Protein AF-A0A2N9J0E8-F1 (afdb_monomer_lite)

pLDDT: mean 72.38, std 21.76, range [29.61, 96.94]

Structure (mmCIF, N/CA/C/O backbone):
data_AF-A0A2N9J0E8-F1
#
_entry.id   AF-A0A2N9J0E8-F1
#
loop_
_atom_site.group_PDB
_atom_site.id
_atom_site.type_symbol
_atom_site.label_atom_id
_atom_site.label_alt_id
_atom_site.label_comp_id
_atom_site.label_asym_id
_atom_site.label_entity_id
_atom_site.label_seq_id
_atom_site.pdbx_PDB_ins_code
_atom_site.Cartn_x
_atom_site.Cartn_y
_atom_site.Cartn_z
_atom_site.occupancy
_atom_site.B_iso_or_equiv
_atom_site.auth_seq_id
_atom_site.auth_comp_id
_atom_site.auth_asym_id
_atom_site.auth_atom_id
_atom_site.pdbx_PDB_model_num
ATOM 1 N N . MET A 1 1 ? -50.430 57.863 49.875 1.00 35.47 1 MET A N 1
ATOM 2 C CA . MET A 1 1 ? -51.051 56.609 50.342 1.00 35.47 1 MET A CA 1
ATOM 3 C C . MET A 1 1 ? -52.003 56.132 49.262 1.00 35.47 1 MET A C 1
ATOM 5 O O . MET A 1 1 ? -52.872 56.903 48.880 1.00 35.47 1 MET A O 1
ATOM 9 N N . SER A 1 2 ? -51.773 54.897 48.810 1.00 34.44 2 SER A N 1
ATOM 10 C CA . SER A 1 2 ? -52.749 53.982 48.197 1.00 34.44 2 SER A CA 1
ATOM 11 C C . SER A 1 2 ? -53.087 54.142 46.702 1.00 34.44 2 SER A C 1
ATOM 13 O O . SER A 1 2 ? -54.023 54.833 46.325 1.00 34.44 2 SER A O 1
ATOM 15 N N . ASP A 1 3 ? -52.268 53.464 45.890 1.00 35.69 3 ASP A N 1
ATOM 16 C CA . ASP A 1 3 ? -52.582 52.267 45.081 1.00 35.69 3 ASP A CA 1
ATOM 17 C C . ASP A 1 3 ? -53.660 52.204 43.976 1.00 35.69 3 ASP A C 1
ATOM 19 O O . ASP A 1 3 ? -54.841 52.469 44.182 1.00 35.69 3 ASP A O 1
ATOM 23 N N . ASN A 1 4 ? -53.186 51.536 42.901 1.00 33.84 4 ASN A N 1
ATOM 24 C CA . ASN A 1 4 ? -53.835 50.646 41.918 1.00 33.84 4 ASN A CA 1
ATOM 25 C C . ASN A 1 4 ? -54.568 51.266 40.715 1.00 33.84 4 ASN A C 1
ATOM 27 O O . ASN A 1 4 ? -55.321 52.214 40.858 1.00 33.84 4 ASN A O 1
ATOM 31 N N . LYS A 1 5 ? -54.516 50.722 39.487 1.00 37.00 5 LYS A N 1
ATOM 32 C CA . LYS A 1 5 ? -53.827 49.588 38.813 1.00 37.00 5 LYS A CA 1
ATOM 33 C C . LYS A 1 5 ? -54.365 49.601 37.368 1.00 37.00 5 LYS A C 1
ATOM 35 O O . LYS A 1 5 ? -55.536 49.911 37.230 1.00 37.00 5 LYS A O 1
ATOM 40 N N . VAL A 1 6 ? -53.588 49.224 36.344 1.00 33.41 6 VAL A N 1
ATOM 41 C CA . VAL A 1 6 ? -53.988 48.305 35.239 1.00 33.41 6 VAL A CA 1
ATOM 42 C C . VAL A 1 6 ? -52.744 47.956 34.401 1.00 33.41 6 VAL A C 1
ATOM 44 O O . VAL A 1 6 ? -52.097 48.824 33.822 1.00 33.41 6 VAL A O 1
ATOM 47 N N . SER A 1 7 ? -52.439 46.656 34.354 1.00 34.16 7 SER A N 1
ATOM 48 C CA . SER A 1 7 ? -51.463 45.986 33.483 1.00 34.16 7 SER A CA 1
ATOM 49 C C . SER A 1 7 ? -52.009 45.790 32.062 1.00 34.16 7 SER A C 1
ATOM 51 O O . SER A 1 7 ? -53.194 45.507 31.898 1.00 34.16 7 SER A O 1
ATOM 53 N N . SER A 1 8 ? -51.133 45.858 31.053 1.00 32.78 8 SER A N 1
ATOM 54 C CA . SER A 1 8 ? -51.378 45.379 29.678 1.00 32.78 8 SER A CA 1
ATOM 55 C C . SER A 1 8 ? -50.636 44.051 29.420 1.00 32.78 8 SER A C 1
ATOM 57 O O . SER A 1 8 ? -49.599 43.837 30.050 1.00 32.78 8 SER A O 1
ATOM 59 N N . PRO A 1 9 ? -51.143 43.163 28.537 1.00 38.81 9 PRO A N 1
ATOM 60 C CA . PRO A 1 9 ? -50.619 41.811 28.329 1.00 38.81 9 PRO A CA 1
ATOM 61 C C . PRO A 1 9 ? -49.552 41.716 27.223 1.00 38.81 9 PRO A C 1
ATOM 63 O O . PRO A 1 9 ? -49.530 42.508 26.281 1.00 38.81 9 PRO A O 1
ATOM 66 N N . GLU A 1 10 ? -48.691 40.704 27.352 1.00 37.75 10 GLU A N 1
ATOM 67 C CA . GLU A 1 10 ? -47.643 40.293 26.409 1.00 37.75 10 GLU A CA 1
ATOM 68 C C . GLU A 1 10 ? -48.212 39.925 25.026 1.00 37.75 10 GLU A C 1
ATOM 70 O O . GLU A 1 10 ? -49.111 39.091 24.906 1.00 37.75 10 GLU A O 1
ATOM 75 N N . GLN A 1 11 ? -47.654 40.518 23.967 1.00 33.56 11 GLN A N 1
ATOM 76 C CA . GLN A 1 11 ? -47.878 40.095 22.584 1.00 33.56 11 GLN A CA 1
ATOM 77 C C . GLN A 1 11 ? -46.836 39.040 22.200 1.00 33.56 11 GLN A C 1
ATOM 79 O O . GLN A 1 11 ? -45.642 39.326 22.131 1.00 33.56 11 GLN A O 1
ATOM 84 N N . THR A 1 12 ? -47.299 37.824 21.919 1.00 37.78 12 THR A N 1
ATOM 85 C CA . THR A 1 12 ? -46.542 36.806 21.186 1.00 37.78 12 THR A CA 1
ATOM 86 C C . THR A 1 12 ? -46.759 37.047 19.690 1.00 37.78 12 THR A C 1
ATOM 88 O O . THR A 1 12 ? -47.881 36.976 19.193 1.00 37.78 12 THR A O 1
ATOM 91 N N . SER A 1 13 ? -45.700 37.407 18.963 1.00 41.03 13 SER A N 1
ATOM 92 C CA . SER A 1 13 ? -45.748 37.619 17.513 1.00 41.03 13 SER A CA 1
ATOM 93 C C . SER A 1 13 ? -45.706 36.280 16.773 1.00 41.03 13 SER A C 1
ATOM 95 O O . SER A 1 13 ? -44.773 35.499 16.960 1.00 41.03 13 SER A O 1
ATOM 97 N N . SER A 1 14 ? -46.701 36.023 15.924 1.00 45.69 14 SER A N 1
ATOM 98 C CA . SER A 1 14 ? -46.730 34.897 14.984 1.00 45.69 14 SER A CA 1
ATOM 99 C C . SER A 1 14 ? -45.702 35.075 13.847 1.00 45.69 14 SER A C 1
ATOM 101 O O . SER A 1 14 ? -45.474 36.219 13.444 1.00 45.69 14 SER A O 1
ATOM 103 N N . PRO A 1 15 ? -45.117 33.988 13.302 1.00 53.31 15 PRO A N 1
ATOM 104 C CA . PRO A 1 15 ? -44.085 34.060 12.264 1.00 53.31 15 PRO A CA 1
ATOM 105 C C . PRO A 1 15 ? -44.601 34.632 10.937 1.00 53.31 15 PRO A C 1
ATOM 107 O O . PRO A 1 15 ? -45.780 34.507 10.599 1.00 53.31 15 PRO A O 1
ATOM 110 N N . SER A 1 16 ? -43.697 35.246 10.176 1.00 58.56 16 SER A N 1
ATOM 111 C CA . SER A 1 16 ? -43.972 35.844 8.864 1.00 58.56 16 SER A CA 1
ATOM 112 C C . SER A 1 16 ? -44.275 34.771 7.796 1.00 58.56 16 SER A C 1
ATOM 114 O O . SER A 1 16 ? -43.713 33.675 7.858 1.00 58.56 16 SER A O 1
ATOM 116 N N . PRO A 1 17 ? -45.082 35.072 6.756 1.00 54.44 17 PRO A N 1
ATOM 117 C CA . PRO A 1 17 ? -45.337 34.161 5.631 1.00 54.44 17 PRO A CA 1
ATOM 118 C C . PRO A 1 17 ? -44.066 33.642 4.935 1.00 54.44 17 PRO A C 1
ATOM 120 O O . PRO A 1 17 ? -44.066 32.547 4.376 1.00 54.44 17 PRO A O 1
ATOM 123 N N . GLU A 1 18 ? -42.970 34.404 4.985 1.00 54.78 18 GLU A N 1
ATOM 124 C CA . GLU A 1 18 ? -41.671 33.987 4.442 1.00 54.78 18 GLU A CA 1
ATOM 125 C C . GLU A 1 18 ? -40.993 32.913 5.313 1.00 54.78 18 GLU A C 1
ATOM 127 O O . GLU A 1 18 ? -40.329 32.016 4.791 1.00 54.78 18 GLU A O 1
ATOM 132 N N . GLU A 1 19 ? -41.208 32.947 6.631 1.00 52.66 19 GLU A N 1
ATOM 133 C CA . GLU A 1 19 ? -40.686 31.953 7.577 1.00 52.66 19 GLU A CA 1
ATOM 134 C C . GLU A 1 19 ? -41.448 30.626 7.466 1.00 52.66 19 GLU A C 1
ATOM 136 O O . GLU A 1 19 ? -40.835 29.557 7.499 1.00 52.66 19 GLU A O 1
ATOM 141 N N . GLU A 1 20 ? -42.764 30.666 7.227 1.00 57.38 20 GLU A N 1
ATOM 142 C CA . GLU A 1 20 ? -43.552 29.457 6.950 1.00 57.38 20 GLU A CA 1
ATOM 143 C C . GLU A 1 20 ? -43.113 28.753 5.657 1.00 57.38 20 GLU A C 1
ATOM 145 O O . GLU A 1 20 ? -43.086 27.517 5.591 1.00 57.38 20 GLU A O 1
ATOM 150 N N . ASP A 1 21 ? -42.721 29.515 4.634 1.00 53.41 21 ASP A N 1
ATOM 151 C CA . ASP A 1 21 ? -42.293 28.964 3.348 1.00 53.41 21 ASP A CA 1
ATOM 152 C C . ASP A 1 21 ? -40.892 28.323 3.435 1.00 53.41 21 ASP A C 1
ATOM 154 O O . ASP A 1 21 ? -40.632 27.282 2.819 1.00 53.41 21 ASP A O 1
ATOM 158 N N . LEU A 1 22 ? -40.011 28.862 4.288 1.00 53.62 22 LEU A N 1
ATOM 159 C CA . LEU A 1 22 ? -38.731 28.237 4.642 1.00 53.62 22 LEU A CA 1
ATOM 160 C C . LEU A 1 22 ? -38.928 26.937 5.441 1.00 53.62 22 LEU A C 1
ATOM 162 O O . LEU A 1 22 ? -38.262 25.934 5.159 1.00 53.62 22 LEU A O 1
ATOM 166 N N . ILE A 1 23 ? -39.888 26.907 6.371 1.00 50.03 23 ILE A N 1
ATOM 167 C CA . ILE A 1 23 ? -40.229 25.702 7.144 1.00 50.03 23 ILE A CA 1
ATOM 168 C C . ILE A 1 23 ? -40.783 24.605 6.220 1.00 50.03 23 ILE A C 1
ATOM 170 O O . ILE A 1 23 ? -40.367 23.446 6.307 1.00 50.03 23 ILE A O 1
ATOM 174 N N . ARG A 1 24 ? -41.655 24.955 5.265 1.00 50.09 24 ARG A N 1
ATOM 175 C CA . ARG A 1 24 ? -42.218 23.996 4.296 1.00 50.09 24 ARG A CA 1
ATOM 176 C C . ARG A 1 24 ? -41.174 23.422 3.340 1.00 50.09 24 ARG A C 1
ATOM 178 O O . ARG A 1 24 ? -41.265 22.244 2.986 1.00 50.09 24 ARG A O 1
ATOM 185 N N . ARG A 1 25 ? -40.162 24.206 2.953 1.00 49.81 25 ARG A N 1
ATOM 186 C CA . ARG A 1 25 ? -39.042 23.721 2.123 1.00 49.81 25 ARG A CA 1
ATOM 187 C C . ARG A 1 25 ? -38.104 22.785 2.893 1.00 49.81 25 ARG A C 1
ATOM 189 O O . ARG A 1 25 ? -37.550 21.873 2.287 1.00 49.81 25 ARG A O 1
ATOM 196 N N . SER A 1 26 ? -37.989 22.948 4.214 1.00 40.91 26 SER A N 1
ATOM 197 C CA . SER A 1 26 ? -37.136 22.114 5.077 1.00 40.91 26 SER A CA 1
ATOM 198 C C . SER A 1 26 ? -37.680 20.689 5.300 1.00 40.91 26 SER A C 1
ATOM 200 O O . SER A 1 26 ? -36.916 19.741 5.465 1.00 40.91 26 SER A O 1
ATOM 202 N N . ILE A 1 27 ? -39.003 20.486 5.237 1.00 39.81 27 ILE A N 1
ATOM 203 C CA . ILE A 1 27 ? -39.636 19.189 5.568 1.00 39.81 27 ILE A CA 1
ATOM 204 C C . ILE A 1 27 ? -39.697 18.226 4.363 1.00 39.81 27 ILE A C 1
ATOM 206 O O . ILE A 1 27 ? -39.970 17.032 4.513 1.00 39.81 27 ILE A O 1
ATOM 210 N N . LYS A 1 28 ? -39.393 18.690 3.146 1.00 39.00 28 LYS A N 1
ATOM 211 C CA . LYS A 1 28 ? -39.556 17.886 1.929 1.00 39.00 28 LYS A CA 1
ATOM 212 C C . LYS A 1 28 ? -38.234 17.309 1.426 1.00 39.00 28 LYS A C 1
ATOM 214 O O . LYS A 1 28 ? -37.784 17.652 0.345 1.00 39.00 28 LYS A O 1
ATOM 219 N N . ASN A 1 29 ? -37.639 16.398 2.196 1.00 36.50 29 ASN A N 1
ATOM 220 C CA . ASN A 1 29 ? -36.734 15.371 1.667 1.00 36.50 29 ASN A CA 1
ATOM 221 C C . ASN A 1 29 ? -36.652 14.186 2.636 1.00 36.50 29 ASN A C 1
ATOM 223 O O . ASN A 1 29 ? -35.768 14.096 3.483 1.00 36.50 29 ASN A O 1
ATOM 227 N N . LYS A 1 30 ? -37.598 13.252 2.500 1.00 38.44 30 LYS A N 1
ATOM 228 C CA . LYS A 1 30 ? -37.543 11.948 3.164 1.00 38.44 30 LYS A CA 1
ATOM 229 C C . LYS A 1 30 ? -37.791 10.851 2.131 1.00 38.44 30 LYS A C 1
ATOM 231 O O . LYS A 1 30 ? -38.935 10.580 1.775 1.00 38.44 30 LYS A O 1
ATOM 236 N N . LYS A 1 31 ? -36.709 10.236 1.645 1.00 29.61 31 LYS A N 1
ATOM 237 C CA . LYS A 1 31 ? -36.687 8.851 1.147 1.00 29.61 31 LYS A CA 1
ATOM 238 C C . LYS A 1 31 ? -35.241 8.368 1.000 1.00 29.61 31 LYS A C 1
ATOM 240 O O . LYS A 1 31 ? -34.481 8.954 0.240 1.00 29.61 31 LYS A O 1
ATOM 245 N N . GLY A 1 32 ? -34.905 7.300 1.724 1.00 29.94 32 GLY A N 1
ATOM 246 C CA . GLY A 1 32 ? -33.604 6.627 1.695 1.00 29.94 32 GLY A CA 1
ATOM 247 C C . GLY A 1 32 ? -33.079 6.357 3.104 1.00 29.94 32 GLY A C 1
ATOM 248 O O . GLY A 1 32 ? -32.255 7.113 3.599 1.00 29.94 32 GLY A O 1
ATOM 249 N N . ASP A 1 33 ? -33.620 5.326 3.753 1.00 42.06 33 ASP A N 1
ATOM 250 C CA . ASP A 1 33 ? -33.150 4.791 5.036 1.00 42.06 33 ASP A CA 1
ATOM 251 C C . ASP A 1 33 ? -31.878 3.951 4.814 1.00 42.06 33 ASP A C 1
ATOM 253 O O . ASP A 1 33 ? -31.806 3.184 3.852 1.00 42.06 33 ASP A O 1
ATOM 257 N N . GLY A 1 34 ? -30.872 4.148 5.667 1.00 39.06 34 GLY A N 1
ATOM 258 C CA . GLY A 1 34 ? -29.528 3.579 5.529 1.00 39.06 34 GLY A CA 1
ATOM 259 C C . GLY A 1 34 ? -28.397 4.429 6.124 1.00 39.06 34 GLY A C 1
ATOM 260 O O . GLY A 1 34 ? -27.260 4.299 5.684 1.00 39.06 34 GLY A O 1
ATOM 261 N N . SER A 1 35 ? -28.659 5.324 7.086 1.00 38.94 35 SER A N 1
ATOM 262 C CA . SER A 1 35 ? -27.594 6.113 7.720 1.00 38.94 35 SER A CA 1
ATOM 263 C C . SER A 1 35 ? -26.957 5.361 8.895 1.00 38.94 35 SER A C 1
ATOM 265 O O . SER A 1 35 ? -27.636 4.952 9.829 1.00 38.94 35 SER A O 1
ATOM 267 N N . PHE A 1 36 ? -25.624 5.244 8.899 1.00 43.53 36 PHE A N 1
ATOM 268 C CA . PHE A 1 36 ? -24.830 4.702 10.020 1.00 43.53 36 PHE A CA 1
ATOM 269 C C . PHE A 1 36 ? -24.937 5.479 11.335 1.00 43.53 36 PHE A C 1
ATOM 271 O O . PHE A 1 36 ? -24.402 5.049 12.354 1.00 43.53 36 PHE A O 1
ATOM 278 N N . LEU A 1 37 ? -25.568 6.649 11.306 1.00 37.97 37 LEU A N 1
ATOM 279 C CA . LEU A 1 37 ? -25.795 7.489 12.468 1.00 37.97 37 LEU A CA 1
ATOM 280 C C . LEU A 1 37 ? -27.269 7.903 12.489 1.00 37.97 37 LEU A C 1
ATOM 282 O O . LEU A 1 37 ? -27.829 8.173 11.419 1.00 37.97 37 LEU A O 1
ATOM 286 N N . PRO A 1 38 ? -27.897 7.986 13.674 1.00 36.56 38 PRO A N 1
ATOM 287 C CA . PRO A 1 38 ? -29.236 8.543 13.795 1.00 36.56 38 PRO A CA 1
ATOM 288 C C . PRO A 1 38 ? -29.254 10.011 13.320 1.00 36.56 38 PRO A C 1
ATOM 290 O O . PRO A 1 38 ? -28.218 10.687 13.363 1.00 36.56 38 PRO A O 1
ATOM 293 N N . PRO A 1 39 ? -30.411 10.533 12.864 1.00 40.44 39 PRO A N 1
ATOM 294 C CA . PRO A 1 39 ? -30.530 11.920 12.428 1.00 40.44 39 PRO A CA 1
ATOM 295 C C . PRO A 1 39 ? -30.063 12.867 13.539 1.00 40.44 39 PRO A C 1
ATOM 297 O O . PRO A 1 39 ? -30.627 12.875 14.633 1.00 40.44 39 PRO A O 1
ATOM 300 N N . ARG A 1 40 ? -29.033 13.679 13.269 1.00 45.66 40 ARG A N 1
ATOM 301 C CA . ARG A 1 40 ? -28.619 14.739 14.195 1.00 45.66 40 ARG A CA 1
ATOM 302 C C . ARG A 1 40 ? -29.729 15.784 14.260 1.00 45.66 40 ARG A C 1
ATOM 304 O O . ARG A 1 40 ? -29.892 16.575 13.336 1.00 45.66 40 ARG A O 1
ATOM 311 N N . ILE A 1 41 ? -30.470 15.799 15.364 1.00 55.09 41 ILE A N 1
ATOM 312 C CA . ILE A 1 41 ? -31.283 16.952 15.749 1.00 55.09 41 ILE A CA 1
ATOM 313 C C . ILE A 1 41 ? -30.294 18.098 15.988 1.00 55.09 41 ILE A C 1
ATOM 315 O O . ILE A 1 41 ? -29.463 18.012 16.892 1.00 55.09 41 ILE A O 1
ATOM 319 N N . LEU A 1 42 ? -30.333 19.138 15.151 1.00 45.66 42 LEU A N 1
ATOM 320 C CA . LEU A 1 42 ? -29.536 20.349 15.355 1.00 45.66 42 LEU A CA 1
ATOM 321 C C . LEU A 1 42 ? -30.035 21.043 16.627 1.00 45.66 42 LEU A C 1
ATOM 323 O O . LEU A 1 42 ? -31.015 21.781 16.600 1.00 45.66 42 LEU A O 1
ATOM 327 N N . ARG A 1 43 ? -29.377 20.763 17.753 1.00 55.94 43 ARG A N 1
ATOM 328 C CA . ARG A 1 43 ? -29.535 21.511 19.001 1.00 55.94 43 ARG A CA 1
ATOM 329 C C . ARG A 1 43 ? -28.538 22.663 19.025 1.00 55.94 43 ARG A C 1
ATOM 331 O O . ARG A 1 43 ? -27.450 22.565 18.455 1.00 55.94 43 ARG A O 1
ATOM 338 N N . SER A 1 44 ? -28.899 23.745 19.708 1.00 67.25 44 SER A N 1
ATOM 339 C CA . SER A 1 44 ? -27.942 24.800 20.040 1.00 67.25 44 SER A CA 1
ATOM 340 C C . SER A 1 44 ? -26.767 24.203 20.824 1.00 67.25 44 SER A C 1
ATOM 342 O O . SER A 1 44 ? -26.947 23.276 21.620 1.00 67.25 44 SER A O 1
ATOM 344 N N . TYR A 1 45 ? -25.557 24.733 20.617 1.00 64.62 45 TYR A N 1
ATOM 345 C CA . TYR A 1 45 ? -24.343 24.297 21.323 1.00 64.62 45 TYR A CA 1
ATOM 346 C C . TYR A 1 45 ? -24.546 24.294 22.845 1.00 64.62 45 TYR A C 1
ATOM 348 O O . TYR A 1 45 ? -24.142 23.360 23.532 1.00 64.62 45 TYR A O 1
ATOM 356 N N . LYS A 1 46 ? -25.264 25.302 23.356 1.00 70.69 46 LYS A N 1
ATOM 357 C CA . LYS A 1 46 ? -25.606 25.428 24.775 1.00 70.69 46 LYS A CA 1
ATOM 358 C C . LYS A 1 46 ? -26.522 24.296 25.255 1.00 70.69 46 LYS A C 1
ATOM 360 O O . LYS A 1 46 ? -26.264 23.714 26.301 1.00 70.69 46 LYS A O 1
ATOM 365 N N . ASP A 1 47 ? -27.535 23.931 24.474 1.00 59.22 47 ASP A N 1
ATOM 366 C CA . ASP A 1 47 ? -28.511 22.898 24.853 1.00 59.22 47 ASP A CA 1
ATOM 367 C C . ASP A 1 47 ? -27.923 21.481 24.821 1.00 59.22 47 ASP A C 1
ATOM 369 O O . ASP A 1 47 ? -28.452 20.577 25.465 1.00 59.22 47 ASP A O 1
ATOM 373 N N . SER A 1 48 ? -26.811 21.281 24.105 1.00 64.75 48 SER A N 1
ATOM 374 C CA . SER A 1 48 ? -26.095 19.997 24.071 1.00 64.75 48 SER A CA 1
ATOM 375 C C . SER A 1 48 ? -25.257 19.741 25.329 1.00 64.75 48 SER A C 1
ATOM 377 O O . SER A 1 48 ? -24.917 18.595 25.599 1.00 64.75 48 SER A O 1
ATOM 379 N N . LEU A 1 49 ? -24.928 20.784 26.101 1.00 68.44 49 LEU A N 1
ATOM 380 C CA . LEU A 1 49 ? -24.081 20.675 27.297 1.00 68.44 49 LEU A CA 1
ATOM 381 C C . LEU A 1 49 ? -24.879 20.477 28.592 1.00 68.44 49 LEU A C 1
ATOM 383 O O . LEU A 1 49 ? -24.336 19.967 29.564 1.00 68.44 49 LEU A O 1
ATOM 387 N N . VAL A 1 50 ? -26.147 20.900 28.620 1.00 58.81 50 VAL A N 1
ATOM 388 C CA . VAL A 1 50 ? -26.920 21.035 29.870 1.00 58.81 50 VAL A CA 1
ATOM 389 C C . VAL A 1 50 ? -27.942 19.908 30.059 1.00 58.81 50 VAL A C 1
ATOM 391 O O . VAL A 1 50 ? 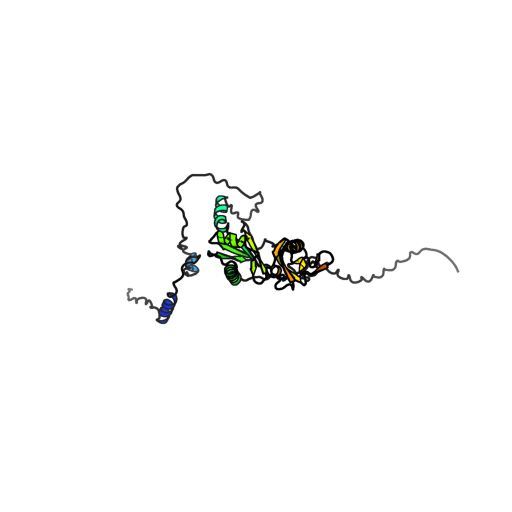-28.415 19.708 31.172 1.00 58.81 50 VAL A O 1
ATOM 394 N N . ASN A 1 51 ? -28.277 19.142 29.011 1.00 46.25 51 ASN A N 1
ATOM 395 C CA . ASN A 1 51 ? -29.233 18.038 29.135 1.00 46.25 51 ASN A CA 1
ATOM 396 C C . ASN A 1 51 ? -28.957 16.902 28.119 1.00 46.25 51 ASN A C 1
ATOM 398 O O . ASN A 1 51 ? -29.466 16.949 26.993 1.00 46.25 51 ASN A O 1
ATOM 402 N N . PRO A 1 52 ? -28.159 15.874 28.471 1.00 50.03 52 PRO A N 1
ATOM 403 C CA . PRO A 1 52 ? -27.798 14.776 27.575 1.00 50.03 52 PRO A CA 1
ATOM 404 C C . PRO A 1 52 ? -28.886 13.684 27.512 1.00 50.03 52 PRO A C 1
ATOM 406 O O . PRO A 1 52 ? -28.584 12.500 27.422 1.00 50.03 52 PRO A O 1
ATOM 409 N N . GLU A 1 53 ? -30.166 14.061 27.520 1.00 45.25 53 GLU A N 1
ATOM 410 C CA . GLU A 1 53 ? -31.327 13.162 27.360 1.00 45.25 53 GLU A CA 1
ATOM 411 C C . GLU A 1 53 ? -31.507 12.743 25.880 1.00 45.25 53 GLU A C 1
ATOM 413 O O . GLU A 1 53 ? -32.573 12.864 25.274 1.00 45.25 53 GLU A O 1
ATOM 418 N N . GLY A 1 54 ? -30.413 12.326 25.240 1.00 41.75 54 GLY A N 1
ATOM 419 C CA . GLY A 1 54 ? -30.338 11.959 23.831 1.00 41.75 54 GLY A CA 1
ATOM 420 C C . GLY A 1 54 ? -30.003 10.487 23.658 1.00 41.75 54 GLY A C 1
ATOM 421 O O . GLY A 1 54 ? -28.862 10.166 23.363 1.00 41.75 54 GLY A O 1
ATOM 422 N N . PHE A 1 55 ? -31.008 9.629 23.849 1.00 37.84 55 PHE A N 1
ATOM 423 C CA . PHE A 1 55 ? -31.176 8.294 23.255 1.00 37.84 55 PHE A CA 1
ATOM 424 C C . PHE A 1 55 ? -29.876 7.600 22.793 1.00 37.84 55 PHE A C 1
ATOM 426 O O . PHE A 1 55 ? -29.595 7.491 21.596 1.00 37.84 55 PHE A O 1
ATOM 433 N N . TRP A 1 56 ? -29.089 7.093 23.743 1.00 37.31 56 TRP A N 1
ATOM 434 C CA . TRP A 1 56 ? -28.180 5.991 23.446 1.00 37.31 56 TRP A CA 1
ATOM 435 C C . TRP A 1 56 ? -29.069 4.786 23.166 1.00 37.31 56 TRP A C 1
ATOM 437 O O . TRP A 1 56 ? -29.790 4.330 24.049 1.00 37.31 56 TRP A O 1
ATOM 447 N N . GLN A 1 57 ? -29.111 4.342 21.911 1.00 34.28 57 GLN A N 1
ATOM 448 C CA . GLN A 1 57 ? -29.820 3.122 21.561 1.00 34.28 57 GLN A CA 1
ATOM 449 C C . GLN A 1 57 ? -29.049 1.975 22.206 1.00 34.28 57 GLN A C 1
ATOM 451 O O . GLN A 1 57 ? -27.991 1.558 21.735 1.00 34.28 57 GLN A O 1
ATOM 456 N N . ASP A 1 58 ? -29.561 1.587 23.362 1.00 31.31 58 ASP A N 1
ATOM 457 C CA . ASP A 1 58 ? -29.087 0.520 24.207 1.00 31.31 58 ASP A CA 1
ATOM 458 C C . ASP A 1 58 ? -29.109 -0.771 23.382 1.00 31.31 58 ASP A C 1
ATOM 460 O O . ASP A 1 58 ? -30.170 -1.279 23.021 1.00 31.31 58 ASP A O 1
ATOM 464 N N . PHE A 1 59 ? -27.935 -1.276 23.004 1.00 32.34 59 PHE A N 1
ATOM 465 C CA . PHE A 1 59 ? -27.801 -2.665 22.572 1.00 32.34 59 PHE A CA 1
ATOM 466 C C . PHE A 1 59 ? -27.463 -3.499 23.810 1.00 32.34 59 PHE A C 1
ATOM 468 O O . PHE A 1 59 ? -26.445 -4.186 23.863 1.00 32.34 59 PHE A O 1
ATOM 475 N N . THR A 1 60 ? -28.298 -3.386 24.842 1.00 35.84 60 THR A N 1
ATOM 476 C CA . THR A 1 60 ? -28.330 -4.336 25.946 1.00 35.84 60 THR A CA 1
ATOM 477 C C . THR A 1 60 ? -29.101 -5.552 25.458 1.00 35.84 60 THR A C 1
ATOM 479 O O . THR A 1 60 ? -30.330 -5.609 25.423 1.00 35.84 60 THR A O 1
ATOM 482 N N . VAL A 1 61 ? -28.349 -6.566 25.036 1.00 39.88 61 VAL A N 1
ATOM 483 C CA . VAL A 1 61 ? -28.836 -7.932 25.209 1.00 39.88 61 VAL A CA 1
ATOM 484 C C . VAL A 1 61 ? -28.980 -8.113 26.717 1.00 39.88 61 VAL A C 1
ATOM 486 O O . VAL A 1 61 ? -28.026 -7.894 27.454 1.00 39.88 61 VAL A O 1
ATOM 489 N N . GLN A 1 62 ? -30.209 -8.404 27.130 1.00 35.44 62 GLN A N 1
ATOM 490 C CA . GLN A 1 62 ? -30.675 -8.595 28.500 1.00 35.44 62 GLN A CA 1
ATOM 491 C C . GLN A 1 62 ? -29.616 -9.237 29.404 1.00 35.44 62 GLN A C 1
ATOM 493 O O . GLN A 1 62 ? -29.198 -10.367 29.153 1.00 35.44 62 GLN A O 1
ATOM 498 N N . ASP A 1 63 ? -29.248 -8.539 30.478 1.00 36.00 63 ASP A N 1
ATOM 499 C CA . ASP A 1 63 ? -28.571 -9.145 31.621 1.00 36.00 63 ASP A CA 1
ATOM 500 C C . ASP A 1 63 ? -29.461 -10.233 32.237 1.00 36.00 63 ASP A C 1
ATOM 502 O O . ASP A 1 63 ? -30.658 -10.009 32.465 1.00 36.00 63 ASP A O 1
ATOM 506 N N . PRO A 1 64 ? -28.867 -11.361 32.651 1.00 40.53 64 PRO A N 1
ATOM 507 C CA . PRO A 1 64 ? -29.306 -12.006 33.871 1.00 40.53 64 PRO A CA 1
ATOM 508 C C . PRO A 1 64 ? -28.168 -12.046 34.898 1.00 40.53 64 PRO A C 1
ATOM 510 O O . PRO A 1 64 ? -27.192 -12.766 34.735 1.00 40.53 64 PRO A O 1
ATOM 513 N N . ILE A 1 65 ? -28.406 -11.314 35.990 1.00 35.06 65 ILE A N 1
ATOM 514 C CA . ILE A 1 65 ? -28.184 -11.700 37.393 1.00 35.06 65 ILE A CA 1
ATOM 515 C C . ILE A 1 65 ? -26.735 -12.006 37.820 1.00 35.06 65 ILE A C 1
ATOM 517 O O . ILE A 1 65 ? -26.156 -13.032 37.483 1.00 35.06 65 ILE A O 1
ATOM 521 N N . HIS A 1 66 ? -26.239 -11.120 38.695 1.00 41.72 66 HIS A N 1
ATOM 522 C CA . HIS A 1 66 ? -25.220 -11.317 39.735 1.00 41.72 66 HIS A CA 1
ATOM 523 C C . HIS A 1 66 ? -24.568 -12.704 39.801 1.00 41.72 66 HIS A C 1
ATOM 525 O O . HIS A 1 66 ? -25.163 -13.664 40.287 1.00 41.72 66 HIS A O 1
ATOM 531 N N . THR A 1 67 ? -23.275 -12.755 39.493 1.00 31.27 67 THR A N 1
ATOM 532 C CA . THR A 1 67 ? -22.350 -13.599 40.253 1.00 31.27 67 THR A CA 1
ATOM 533 C C . THR A 1 67 ? -21.071 -12.800 40.462 1.00 31.27 67 THR A C 1
ATOM 535 O O . THR A 1 67 ? -20.521 -12.243 39.515 1.00 31.27 67 THR A O 1
ATOM 538 N N . GLU A 1 68 ? -20.657 -12.649 41.717 1.00 44.84 68 GLU A N 1
ATOM 539 C CA . GLU A 1 68 ? -19.381 -12.037 42.075 1.00 44.84 68 GLU A CA 1
ATOM 540 C C . GLU A 1 68 ? -18.252 -12.946 41.574 1.00 44.84 68 GLU A C 1
ATOM 542 O O . GLU A 1 68 ? -17.877 -13.908 42.238 1.00 44.84 68 GLU A O 1
ATOM 547 N N . GLU A 1 69 ? -17.732 -12.666 40.380 1.00 39.78 69 GLU A N 1
ATOM 548 C CA . GLU A 1 69 ? -16.463 -13.218 39.918 1.00 39.78 69 GLU A CA 1
ATOM 549 C C . GLU A 1 69 ? -15.384 -12.149 40.070 1.00 39.78 69 GLU A C 1
ATOM 551 O O . GLU A 1 69 ? -15.458 -11.037 39.544 1.00 39.78 69 GLU A O 1
ATOM 556 N N . THR A 1 70 ? -14.388 -12.495 40.873 1.00 43.03 70 THR A N 1
ATOM 557 C CA . THR A 1 70 ? -13.192 -11.719 41.165 1.00 43.03 70 THR A CA 1
ATOM 558 C C . THR A 1 70 ? -12.462 -11.371 39.868 1.00 43.03 70 THR A C 1
ATOM 560 O O . THR A 1 70 ? -11.733 -12.195 39.319 1.00 43.03 70 THR A O 1
ATOM 563 N N . ASN A 1 71 ? -12.657 -10.148 39.370 1.00 43.53 71 ASN A N 1
ATOM 564 C CA . ASN A 1 71 ? -11.912 -9.625 38.230 1.00 43.53 71 ASN A CA 1
ATOM 565 C C . ASN A 1 71 ? -10.443 -9.437 38.628 1.00 43.53 71 ASN A C 1
ATOM 567 O O . ASN A 1 71 ? -10.078 -8.459 39.279 1.00 43.53 71 ASN A O 1
ATOM 571 N N . GLU A 1 72 ? -9.603 -10.384 38.219 1.00 51.16 72 GLU A N 1
ATOM 572 C CA . GLU A 1 72 ? -8.152 -10.257 38.255 1.00 51.16 72 GLU A CA 1
ATOM 573 C C . GLU A 1 72 ? -7.735 -9.021 37.441 1.00 51.16 72 GLU A C 1
ATOM 575 O O . GLU A 1 72 ? -7.810 -8.981 36.208 1.00 51.16 72 GLU A O 1
ATOM 580 N N . VAL A 1 73 ? -7.310 -7.972 38.145 1.00 50.53 73 VAL A N 1
ATOM 581 C CA . VAL A 1 73 ? -6.640 -6.815 37.553 1.00 50.53 73 VAL A CA 1
ATOM 582 C C . VAL A 1 73 ? -5.251 -7.250 37.095 1.00 50.53 73 VAL A C 1
ATOM 584 O O . VAL A 1 73 ? -4.287 -7.204 37.849 1.00 50.53 73 VAL A O 1
ATOM 587 N N . ALA A 1 74 ? -5.137 -7.692 35.843 1.00 50.53 74 ALA A N 1
ATOM 588 C CA . ALA A 1 74 ? -3.841 -7.799 35.183 1.00 50.53 74 ALA A CA 1
ATOM 589 C C . ALA A 1 74 ? -3.270 -6.378 35.006 1.00 50.53 74 ALA A C 1
ATOM 591 O O . ALA A 1 74 ? -3.658 -5.645 34.091 1.00 50.53 74 ALA A O 1
ATOM 592 N N . SER A 1 75 ? -2.417 -5.957 35.942 1.00 51.94 75 SER A N 1
ATOM 593 C CA . SER A 1 75 ? -1.712 -4.677 35.911 1.00 51.94 75 SER A CA 1
ATOM 594 C C . SER A 1 75 ? -0.496 -4.774 34.986 1.00 51.94 75 SER A C 1
ATOM 596 O O . SER A 1 75 ? 0.532 -5.324 35.367 1.00 51.94 75 SER A O 1
ATOM 598 N N . ASP A 1 76 ? -0.595 -4.220 33.778 1.00 53.34 76 ASP A N 1
ATOM 599 C CA . ASP A 1 76 ? 0.524 -4.130 32.822 1.00 53.34 76 ASP A CA 1
ATOM 600 C C . ASP A 1 76 ? 1.462 -2.933 33.120 1.00 53.34 76 ASP A C 1
ATOM 602 O O . ASP A 1 76 ? 1.885 -2.242 32.194 1.00 53.34 76 ASP A O 1
ATOM 606 N N . ILE A 1 77 ? 1.767 -2.619 34.384 1.00 58.88 77 ILE A N 1
ATOM 607 C CA . ILE A 1 77 ? 2.721 -1.543 34.712 1.00 58.88 77 ILE A CA 1
ATOM 608 C C . ILE A 1 77 ? 3.816 -2.103 35.618 1.00 58.88 77 ILE A C 1
ATOM 610 O O . ILE A 1 77 ? 3.580 -2.381 36.789 1.00 58.88 77 ILE A O 1
ATOM 614 N N . GLU A 1 78 ? 5.009 -2.269 35.038 1.00 56.28 78 GLU A N 1
ATOM 615 C CA . GLU A 1 78 ? 6.270 -2.294 35.778 1.00 56.28 78 GLU A CA 1
ATOM 616 C C . GLU A 1 78 ? 6.512 -0.898 36.368 1.00 56.28 78 GLU A C 1
ATOM 618 O O . GLU A 1 78 ? 6.359 0.113 35.677 1.00 56.28 78 GLU A O 1
ATOM 623 N N . ASP A 1 79 ? 6.861 -0.863 37.651 1.00 51.72 79 ASP A N 1
ATOM 624 C CA . ASP A 1 79 ? 7.073 0.323 38.479 1.00 51.72 79 ASP A CA 1
ATOM 625 C C . ASP A 1 79 ? 7.949 1.399 37.805 1.00 51.72 79 ASP A C 1
ATOM 627 O O . ASP A 1 79 ? 9.178 1.331 37.797 1.00 51.72 79 ASP A O 1
ATOM 631 N N . ASN A 1 80 ? 7.312 2.435 37.261 1.00 57.09 80 ASN A N 1
ATOM 632 C CA . ASN A 1 80 ? 7.909 3.753 37.031 1.00 57.09 80 ASN A CA 1
ATOM 633 C C . ASN A 1 80 ? 6.779 4.787 36.984 1.00 57.09 80 ASN A C 1
ATOM 635 O O . ASN A 1 80 ? 6.320 5.209 35.923 1.00 57.09 80 ASN A O 1
ATOM 639 N N . MET A 1 81 ? 6.269 5.121 38.167 1.00 58.09 81 MET A N 1
ATOM 640 C CA . MET A 1 81 ? 5.257 6.157 38.345 1.00 58.09 81 MET A CA 1
ATOM 641 C C . MET A 1 81 ? 5.989 7.493 38.486 1.00 58.09 81 MET A C 1
ATOM 643 O O . MET A 1 81 ? 6.698 7.713 39.462 1.00 58.09 81 MET A O 1
ATOM 647 N N . ASP A 1 82 ? 5.858 8.356 37.483 1.00 66.38 82 ASP A N 1
ATOM 648 C CA . ASP A 1 82 ? 6.141 9.783 37.635 1.00 66.38 82 ASP A CA 1
ATOM 649 C C . ASP A 1 82 ? 4.976 10.362 38.459 1.00 66.38 82 ASP A C 1
ATOM 651 O O . ASP A 1 82 ? 3.826 10.313 38.009 1.00 66.38 82 ASP A O 1
ATOM 655 N N . ASP A 1 83 ? 5.244 10.810 39.691 1.00 65.31 83 ASP A N 1
ATOM 656 C CA . ASP A 1 83 ? 4.228 11.049 40.738 1.00 65.31 83 ASP A CA 1
ATOM 657 C C . ASP A 1 83 ? 3.169 12.116 40.370 1.00 65.31 83 ASP A C 1
ATOM 659 O O . ASP A 1 83 ? 2.110 12.185 40.997 1.00 65.31 83 ASP A O 1
ATOM 663 N N . ASP A 1 84 ? 3.405 12.915 39.323 1.00 83.38 84 ASP A N 1
ATOM 664 C CA . ASP A 1 84 ? 2.537 14.026 38.909 1.00 83.38 84 ASP A CA 1
ATOM 665 C C . ASP A 1 84 ? 1.550 13.693 37.765 1.00 83.38 84 ASP A C 1
ATOM 667 O O . ASP A 1 84 ? 0.795 14.569 37.327 1.00 83.38 84 ASP A O 1
ATOM 671 N N . ILE A 1 85 ? 1.501 12.451 37.260 1.00 84.69 85 ILE A N 1
ATOM 672 C CA . ILE A 1 85 ? 0.617 12.075 36.138 1.00 84.69 85 ILE A CA 1
ATOM 673 C C . ILE A 1 85 ? -0.551 11.191 36.616 1.00 84.69 85 ILE A C 1
ATOM 675 O O . ILE A 1 85 ? -0.330 1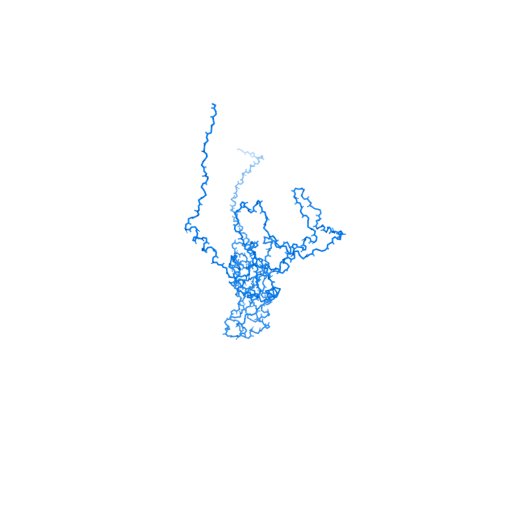0.064 37.058 1.00 84.69 85 ILE A O 1
ATOM 679 N N . PRO A 1 86 ? -1.822 11.625 36.469 1.00 86.25 86 PRO A N 1
ATOM 680 C CA . PRO A 1 86 ? -2.976 10.782 36.777 1.00 86.25 86 PRO A CA 1
ATOM 681 C C . PRO A 1 86 ? -3.024 9.517 35.907 1.00 86.25 86 PRO A C 1
ATOM 683 O O . PRO A 1 86 ? -2.993 9.597 34.677 1.00 86.25 86 PRO A O 1
ATOM 686 N N . VAL A 1 87 ? -3.174 8.351 36.542 1.00 84.88 87 VAL A N 1
ATOM 687 C CA . VAL A 1 87 ? -3.211 7.044 35.867 1.00 84.88 87 VAL A CA 1
ATOM 688 C C . VAL A 1 87 ? -4.635 6.490 35.835 1.00 84.88 87 VAL A C 1
ATOM 690 O O . VAL A 1 87 ? -5.308 6.410 36.861 1.00 84.88 87 VAL A O 1
ATOM 693 N N . ILE A 1 88 ? -5.088 6.064 34.653 1.00 88.25 88 ILE A N 1
ATOM 694 C CA . ILE A 1 88 ? -6.338 5.313 34.474 1.00 88.25 88 ILE A CA 1
ATOM 695 C C . ILE A 1 88 ? -5.973 3.870 34.136 1.00 88.25 88 ILE A C 1
ATOM 697 O O . ILE A 1 88 ? -5.406 3.596 33.077 1.00 88.25 88 ILE A O 1
ATOM 701 N N . LEU A 1 89 ? -6.310 2.948 35.034 1.00 88.38 89 LEU A N 1
ATOM 702 C CA . LEU A 1 89 ? -6.115 1.518 34.823 1.00 88.38 89 LEU A CA 1
ATOM 703 C C . LEU A 1 89 ? -7.312 0.939 34.067 1.00 88.38 89 LEU A C 1
ATOM 705 O O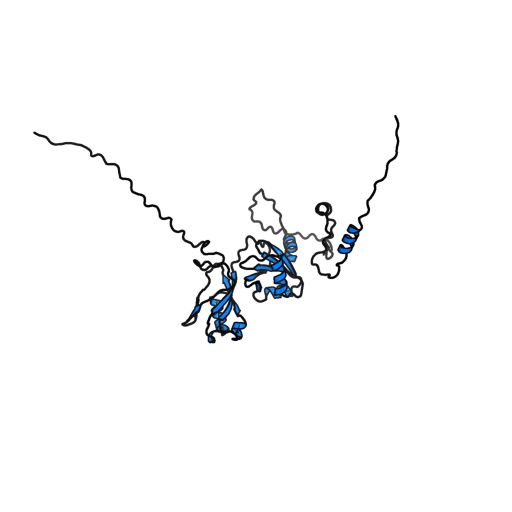 . LEU A 1 89 ? -8.457 1.256 34.376 1.00 88.38 89 LEU A O 1
ATOM 709 N N . LEU A 1 90 ? -7.037 0.086 33.080 1.00 89.31 90 LEU A N 1
ATOM 710 C CA . LEU A 1 90 ? -8.059 -0.614 32.304 1.00 89.31 90 LEU A CA 1
ATOM 711 C C . LEU A 1 90 ? -7.950 -2.113 32.564 1.00 89.31 90 LEU A C 1
ATOM 713 O O . LEU A 1 90 ? -6.925 -2.727 32.250 1.00 89.31 90 LEU A O 1
ATOM 717 N N . SER A 1 91 ? -9.021 -2.703 33.083 1.00 91.56 91 SER A N 1
ATOM 718 C CA . SER A 1 91 ? -9.152 -4.151 33.226 1.00 91.56 91 SER A CA 1
ATOM 719 C C . SER A 1 91 ? -9.153 -4.853 31.864 1.00 91.56 91 SER A C 1
ATOM 721 O O . SER A 1 91 ? -9.407 -4.255 30.811 1.00 91.56 91 SER A O 1
ATOM 723 N N . LYS A 1 92 ? -8.905 -6.167 31.865 1.00 90.31 92 LYS A N 1
ATOM 724 C CA . LYS A 1 92 ? -8.963 -6.982 30.643 1.00 90.31 92 LYS A CA 1
ATOM 725 C C . LYS A 1 92 ? -10.349 -6.934 29.988 1.00 90.31 92 LYS A C 1
ATOM 727 O O . LYS A 1 92 ? -10.435 -6.741 28.778 1.00 90.31 92 LYS A O 1
ATOM 732 N N . ALA A 1 93 ? -11.414 -7.032 30.784 1.00 93.00 93 ALA A N 1
ATOM 733 C CA . ALA A 1 93 ? -12.790 -6.938 30.301 1.00 93.00 93 ALA A CA 1
ATOM 734 C C . ALA A 1 93 ? -13.080 -5.570 29.655 1.00 93.00 93 ALA A C 1
ATOM 736 O O . ALA A 1 93 ? -13.701 -5.497 28.593 1.00 93.00 93 ALA A O 1
ATOM 737 N N . GLU A 1 94 ? -12.572 -4.475 30.235 1.00 93.50 94 GLU A N 1
ATOM 738 C CA . GLU A 1 94 ? -12.689 -3.145 29.632 1.00 93.50 94 GLU A CA 1
ATOM 739 C C . GLU A 1 94 ? -11.928 -3.046 28.314 1.00 93.50 94 GLU A C 1
ATOM 741 O O . GLU A 1 94 ? -12.514 -2.599 27.328 1.00 93.50 94 GLU A O 1
ATOM 746 N N . LYS A 1 95 ? -10.669 -3.509 28.271 1.00 92.06 95 LYS A N 1
ATOM 747 C CA . LYS A 1 95 ? -9.860 -3.571 27.042 1.00 92.06 95 LYS A CA 1
ATOM 748 C C . LYS A 1 95 ? -10.588 -4.357 25.947 1.00 92.06 95 LYS A C 1
ATOM 750 O O . LYS A 1 95 ? -10.675 -3.908 24.807 1.00 92.06 95 LYS A O 1
ATOM 755 N N . GLU A 1 96 ? -11.157 -5.513 26.272 1.00 92.00 96 GLU A N 1
ATOM 756 C CA . GLU A 1 96 ? -11.909 -6.322 25.310 1.00 92.00 96 GLU A CA 1
ATOM 757 C C . GLU A 1 96 ? -13.158 -5.601 24.797 1.00 92.00 96 GLU A C 1
ATOM 759 O O . GLU A 1 96 ? -13.364 -5.540 23.581 1.00 92.00 96 GLU A O 1
ATOM 764 N N . ARG A 1 97 ? -13.938 -4.988 25.694 1.00 95.06 97 ARG A N 1
ATOM 765 C CA . ARG A 1 97 ? -15.139 -4.218 25.350 1.00 95.06 97 ARG A CA 1
ATOM 766 C C . ARG A 1 97 ? -14.827 -3.032 24.435 1.00 95.06 97 ARG A C 1
ATOM 768 O O . ARG A 1 97 ? -15.536 -2.829 23.452 1.00 95.06 97 ARG A O 1
ATOM 775 N N . ILE A 1 98 ? -13.769 -2.264 24.715 1.00 94.38 98 ILE A N 1
ATOM 776 C CA . ILE A 1 98 ? -13.399 -1.096 23.895 1.00 94.38 98 ILE A CA 1
ATOM 777 C C . ILE A 1 98 ? -12.767 -1.495 22.556 1.00 94.38 98 ILE A C 1
ATOM 779 O O . ILE A 1 98 ? -12.910 -0.759 21.581 1.00 94.38 98 ILE A O 1
ATOM 783 N N . HIS A 1 99 ? -12.088 -2.645 22.479 1.00 93.12 99 HIS A N 1
ATOM 784 C CA . HIS A 1 99 ? -11.458 -3.131 21.247 1.00 93.12 99 HIS A CA 1
ATOM 785 C C . HIS A 1 99 ? -12.434 -3.859 20.317 1.00 93.12 99 HIS A C 1
ATOM 787 O O . HIS A 1 99 ? -12.242 -3.824 19.101 1.00 93.12 99 HIS A O 1
ATOM 793 N N . ALA A 1 100 ? -13.466 -4.519 20.855 1.00 90.56 100 ALA A N 1
ATOM 794 C CA . ALA A 1 100 ? -14.386 -5.359 20.085 1.00 90.56 100 ALA A CA 1
ATOM 795 C C . ALA A 1 100 ? -14.953 -4.688 18.813 1.00 90.56 100 ALA A C 1
ATOM 797 O O . ALA A 1 100 ? -14.899 -5.328 17.759 1.00 90.56 100 ALA A O 1
ATOM 798 N N . PRO A 1 101 ? -15.390 -3.408 18.825 1.00 90.75 101 PRO A N 1
ATOM 799 C CA . PRO A 1 101 ? -15.929 -2.749 17.629 1.00 90.75 101 PRO A CA 1
ATOM 800 C C . PRO A 1 101 ? -14.917 -2.541 16.490 1.00 90.75 101 PRO A C 1
ATOM 802 O O . PRO A 1 101 ? -15.321 -2.252 15.362 1.00 90.75 101 PRO A O 1
ATOM 805 N N . TRP A 1 102 ? -13.616 -2.653 16.776 1.00 92.94 102 TRP A N 1
ATOM 806 C CA . TRP A 1 102 ? -12.522 -2.319 15.859 1.00 92.94 102 TRP A CA 1
ATOM 807 C C . TRP A 1 102 ? -11.771 -3.545 15.327 1.00 92.94 102 TRP A C 1
ATOM 809 O O . TRP A 1 102 ? -10.905 -3.399 14.469 1.00 92.94 102 TRP A O 1
ATOM 819 N N . ARG A 1 103 ? -12.104 -4.764 15.780 1.00 86.94 103 ARG A N 1
ATOM 820 C CA . ARG A 1 103 ? -11.413 -6.005 15.368 1.00 86.94 103 ARG A CA 1
ATOM 821 C C . ARG A 1 103 ? -11.459 -6.255 13.857 1.00 86.94 103 ARG A C 1
ATOM 823 O O . ARG A 1 103 ? -10.487 -6.742 13.290 1.00 86.94 103 ARG A O 1
ATOM 830 N N . SER A 1 104 ? -12.553 -5.858 13.210 1.00 87.31 104 SER A N 1
ATOM 831 C CA . SER A 1 104 ? -12.738 -5.953 11.755 1.00 87.31 104 SER A CA 1
ATOM 832 C C . SER A 1 104 ? -12.527 -4.607 11.053 1.00 87.31 104 SER A C 1
ATOM 834 O O . SER A 1 104 ? -13.115 -4.344 10.004 1.00 87.31 104 SER A O 1
ATOM 836 N N . ALA A 1 105 ? -11.725 -3.717 11.645 1.00 94.62 105 ALA A N 1
ATOM 837 C CA . ALA A 1 105 ? -11.337 -2.459 11.026 1.00 94.62 105 ALA A CA 1
ATOM 838 C C . ALA A 1 105 ? -9.996 -2.585 10.294 1.00 94.62 105 ALA A C 1
ATOM 840 O O . ALA A 1 105 ? -9.105 -3.351 10.676 1.00 94.62 105 ALA A O 1
ATOM 841 N N . LEU A 1 106 ? -9.849 -1.787 9.241 1.00 95.31 106 LEU A N 1
ATOM 842 C CA . LEU A 1 106 ? -8.597 -1.608 8.520 1.00 95.31 106 LEU A CA 1
ATOM 843 C C . LEU A 1 106 ? -8.119 -0.177 8.673 1.00 95.31 106 LEU A C 1
ATOM 845 O O . LEU A 1 106 ? -8.915 0.755 8.705 1.00 95.31 106 LEU A O 1
ATOM 849 N N . ILE A 1 107 ? -6.809 -0.010 8.725 1.00 94.12 107 ILE A N 1
ATOM 850 C CA . ILE A 1 107 ? -6.151 1.282 8.648 1.00 94.12 107 ILE A CA 1
ATOM 851 C C . ILE A 1 107 ? -5.528 1.380 7.268 1.00 94.12 107 ILE A C 1
ATOM 853 O O . ILE A 1 107 ? -4.775 0.497 6.856 1.00 94.12 107 ILE A O 1
ATOM 857 N N . ILE A 1 108 ? -5.844 2.456 6.558 1.00 93.69 108 ILE A N 1
ATOM 858 C CA . ILE A 1 108 ? -5.342 2.708 5.217 1.00 93.69 108 ILE A CA 1
ATOM 859 C C . ILE A 1 108 ? -4.570 4.018 5.147 1.00 93.69 108 ILE A C 1
ATOM 861 O O . ILE A 1 108 ? -4.889 4.985 5.840 1.00 93.69 108 ILE A O 1
ATOM 865 N N . LYS A 1 109 ? -3.571 4.056 4.267 1.00 90.56 109 LYS A N 1
ATOM 866 C CA . LYS A 1 109 ? -2.828 5.272 3.930 1.00 90.56 109 LYS A CA 1
ATOM 867 C C . LYS A 1 109 ? -2.336 5.210 2.490 1.00 90.56 109 LYS A C 1
ATOM 869 O O . LYS A 1 109 ? -1.757 4.211 2.071 1.00 90.56 109 LYS A O 1
ATOM 874 N N . ALA A 1 110 ? -2.558 6.279 1.727 1.00 88.19 110 ALA A N 1
ATOM 875 C CA . ALA A 1 110 ? -1.977 6.407 0.394 1.00 88.19 110 ALA A CA 1
ATOM 876 C C . ALA A 1 110 ? -0.510 6.837 0.502 1.00 88.19 110 ALA A C 1
ATOM 878 O O . ALA A 1 110 ? -0.178 7.796 1.200 1.00 88.19 110 ALA A O 1
ATOM 879 N N . PHE A 1 111 ? 0.374 6.135 -0.200 1.00 80.62 111 PHE A N 1
ATOM 880 C CA . PHE A 1 111 ? 1.795 6.456 -0.210 1.00 80.62 111 PHE A CA 1
ATOM 881 C C . PHE A 1 111 ? 2.104 7.639 -1.142 1.00 80.62 111 PHE A C 1
ATOM 883 O O . PHE A 1 111 ? 1.717 7.635 -2.311 1.00 80.62 111 PHE A O 1
ATOM 890 N N . GLY A 1 112 ? 2.837 8.648 -0.661 1.00 77.88 112 GLY A N 1
ATOM 891 C CA . GLY A 1 112 ? 3.268 9.807 -1.453 1.00 77.88 112 GLY A CA 1
ATOM 892 C C . GLY A 1 112 ? 2.500 11.087 -1.120 1.00 77.88 112 GLY A C 1
ATOM 893 O O . GLY A 1 112 ? 2.612 11.610 -0.017 1.00 77.88 112 GLY A O 1
ATOM 894 N N . LYS A 1 113 ? 1.757 11.633 -2.088 1.00 78.81 113 LYS A N 1
ATOM 895 C CA . LYS A 1 113 ? 0.913 12.822 -1.900 1.00 78.81 113 LYS A CA 1
ATOM 896 C C . LYS A 1 113 ? -0.231 12.536 -0.925 1.00 78.81 113 LYS A C 1
ATOM 898 O O . LYS A 1 113 ? -0.901 11.513 -1.070 1.00 78.81 113 LYS A O 1
ATOM 903 N N . SER A 1 114 ? -0.467 13.481 -0.013 1.00 84.25 114 SER A N 1
ATOM 904 C CA . SER A 1 114 ? -1.636 13.496 0.870 1.00 84.25 114 SER A CA 1
ATOM 905 C C . SER A 1 114 ? -2.929 13.490 0.051 1.00 84.25 114 SER A C 1
ATOM 907 O O . SER A 1 114 ? -3.027 14.117 -1.011 1.00 84.25 114 SER A O 1
ATOM 909 N N . VAL A 1 115 ? -3.917 12.753 0.550 1.00 87.75 115 VAL A N 1
ATOM 910 C CA . VAL A 1 115 ? -5.225 12.582 -0.074 1.00 87.75 115 VAL A CA 1
ATOM 911 C C . VAL A 1 115 ? -6.279 13.069 0.910 1.00 87.75 115 VAL A C 1
ATOM 913 O O . VAL A 1 115 ? -6.397 12.534 2.005 1.00 87.75 115 VAL A O 1
ATOM 916 N N . GLY A 1 116 ? -7.069 14.070 0.519 1.00 92.06 116 GLY A N 1
ATOM 917 C CA . GLY A 1 116 ? -8.105 14.620 1.393 1.00 92.06 116 GLY A CA 1
ATOM 918 C C . GLY A 1 116 ? -9.215 13.611 1.712 1.00 92.06 116 GLY A C 1
ATOM 919 O O . GLY A 1 116 ? -9.636 12.851 0.837 1.00 92.06 116 GLY A O 1
ATOM 920 N N . PHE A 1 117 ? -9.746 13.669 2.937 1.00 93.88 117 PHE A N 1
ATOM 921 C CA . PHE A 1 117 ? -10.749 12.736 3.472 1.00 93.88 117 PHE A CA 1
ATOM 922 C C . PHE A 1 117 ? -11.913 12.438 2.516 1.00 93.88 117 PHE A C 1
ATOM 924 O O . PHE A 1 117 ? -12.161 11.282 2.182 1.00 93.88 117 PHE A O 1
ATOM 931 N N . LYS A 1 118 ? -12.603 13.475 2.016 1.00 94.31 118 LYS A N 1
ATOM 932 C CA . LYS A 1 118 ? -13.768 13.299 1.126 1.00 94.31 118 LYS A CA 1
ATOM 933 C C . LYS A 1 118 ? -13.416 12.539 -0.151 1.00 94.31 118 LYS A C 1
ATOM 935 O O . LYS A 1 118 ? -14.209 11.741 -0.637 1.00 94.31 118 LYS A O 1
ATOM 940 N N . TYR A 1 119 ? -12.233 12.808 -0.701 1.00 93.94 119 TYR A N 1
ATOM 941 C CA . TYR A 1 119 ? -11.763 12.113 -1.889 1.00 93.94 119 TYR A CA 1
ATOM 942 C C . TYR A 1 119 ? -11.400 10.665 -1.563 1.00 93.94 119 TYR A C 1
ATOM 944 O O . TYR A 1 119 ? -11.771 9.778 -2.325 1.00 93.94 119 TYR A O 1
ATOM 952 N N . MET A 1 120 ? -10.716 10.426 -0.438 1.00 94.38 120 MET A N 1
ATOM 953 C CA . MET A 1 120 ? -10.376 9.081 0.025 1.00 94.38 120 MET A CA 1
ATOM 954 C C . MET A 1 120 ? -11.635 8.224 0.196 1.00 94.38 120 MET A C 1
ATOM 956 O O . MET A 1 120 ? -11.739 7.192 -0.462 1.00 94.38 120 MET A O 1
ATOM 960 N N . ASP A 1 121 ? -12.609 8.679 0.995 1.00 94.81 121 ASP A N 1
ATOM 961 C CA . ASP A 1 121 ? -13.868 7.959 1.243 1.00 94.81 121 ASP A CA 1
ATOM 962 C C . ASP A 1 121 ? -14.611 7.650 -0.064 1.00 94.81 121 ASP A C 1
ATOM 964 O O . ASP A 1 121 ? -14.937 6.496 -0.337 1.00 94.81 121 ASP A O 1
ATOM 968 N N . PHE A 1 122 ? -14.788 8.644 -0.939 1.00 94.56 122 PHE A N 1
ATOM 969 C CA . PHE A 1 122 ? -15.408 8.416 -2.244 1.00 94.56 122 PHE A CA 1
ATOM 970 C C . PHE A 1 122 ? -14.642 7.375 -3.074 1.00 94.56 122 PHE A C 1
ATOM 972 O O . PHE A 1 122 ? -15.232 6.469 -3.670 1.00 94.56 122 PHE A O 1
ATOM 979 N N . LYS A 1 123 ? -13.312 7.497 -3.130 1.00 94.25 123 LYS A N 1
ATOM 980 C CA . LYS A 1 123 ? -12.483 6.679 -4.010 1.00 94.25 123 LYS A CA 1
ATOM 981 C C . LYS A 1 123 ? -12.413 5.231 -3.547 1.00 94.25 123 LYS A C 1
ATOM 983 O O . LYS A 1 123 ? -12.504 4.349 -4.397 1.00 94.25 123 LYS A O 1
ATOM 988 N N . VAL A 1 124 ? -12.287 4.973 -2.246 1.00 94.62 124 VAL A N 1
ATOM 989 C CA . VAL A 1 124 ? -12.238 3.600 -1.723 1.00 94.62 124 VAL A CA 1
ATOM 990 C C . VAL A 1 124 ? -13.584 2.883 -1.846 1.00 94.62 124 VAL A C 1
ATOM 992 O O . VAL A 1 124 ? -13.597 1.724 -2.259 1.00 94.62 124 VAL A O 1
ATOM 995 N N . ARG A 1 125 ? -14.720 3.580 -1.668 1.00 94.19 125 ARG A N 1
ATOM 996 C CA . ARG A 1 125 ? -16.057 3.026 -1.986 1.00 94.19 125 ARG A CA 1
ATOM 997 C C . ARG A 1 125 ? -16.152 2.598 -3.443 1.00 94.19 125 ARG A C 1
ATOM 999 O O . ARG A 1 125 ? -16.595 1.493 -3.754 1.00 94.19 125 ARG A O 1
ATOM 1006 N N . PHE A 1 126 ? -15.707 3.477 -4.340 1.00 92.62 126 PHE A N 1
ATOM 1007 C CA . PHE A 1 126 ? -15.732 3.219 -5.773 1.00 92.62 126 PHE A CA 1
ATOM 1008 C C . PHE A 1 126 ? -14.800 2.067 -6.182 1.00 92.62 126 PHE A C 1
ATOM 1010 O O . PHE A 1 126 ? -15.164 1.252 -7.029 1.00 92.62 126 PHE A O 1
ATOM 1017 N N . LEU A 1 127 ? -13.599 2.001 -5.601 1.00 92.56 127 LEU A N 1
ATOM 1018 C CA . LEU A 1 127 ? -12.586 0.997 -5.934 1.00 92.56 127 LEU A CA 1
ATOM 1019 C C . LEU A 1 127 ? -12.966 -0.396 -5.440 1.00 92.56 127 LEU A C 1
ATOM 1021 O O . LEU A 1 127 ? -12.883 -1.354 -6.206 1.00 92.56 127 LEU A O 1
ATOM 1025 N N . TRP A 1 128 ? -13.382 -0.512 -4.180 1.00 94.00 128 TRP A N 1
ATOM 1026 C CA . TRP A 1 128 ? -13.616 -1.814 -3.563 1.00 94.00 128 TRP A CA 1
ATOM 1027 C C . TRP A 1 128 ? -14.963 -2.427 -3.935 1.00 94.00 128 TRP A C 1
ATOM 1029 O O . TRP A 1 128 ? -15.108 -3.649 -3.852 1.00 94.00 128 TRP A O 1
ATOM 1039 N N . LYS A 1 129 ? -15.925 -1.610 -4.399 1.00 92.12 129 LYS A N 1
ATOM 1040 C CA . LYS A 1 129 ? -17.265 -2.055 -4.826 1.00 92.12 129 LYS A CA 1
ATOM 1041 C C . LYS A 1 129 ? -17.863 -3.030 -3.810 1.00 92.12 129 LYS A C 1
ATOM 1043 O O . LYS A 1 129 ? -18.108 -4.196 -4.130 1.00 92.12 129 LYS A O 1
ATOM 1048 N N . LEU A 1 130 ? -17.926 -2.583 -2.562 1.00 93.25 130 LEU A N 1
ATOM 1049 C CA . LEU A 1 130 ? -18.383 -3.387 -1.434 1.00 93.25 130 LEU A CA 1
ATOM 1050 C C . LEU A 1 130 ? -19.856 -3.765 -1.606 1.00 93.25 130 LEU A C 1
ATOM 1052 O O . LEU A 1 130 ? -20.607 -3.047 -2.271 1.00 93.25 130 LEU A O 1
ATOM 1056 N N . VAL A 1 131 ? -20.245 -4.906 -1.044 1.00 93.50 131 VAL A N 1
ATOM 1057 C CA . VAL A 1 131 ? -21.648 -5.347 -1.033 1.00 93.50 131 VAL A CA 1
ATOM 1058 C C . VAL A 1 131 ? -22.404 -4.633 0.084 1.00 93.50 131 VAL A C 1
ATOM 1060 O O . VAL A 1 131 ? -23.514 -4.139 -0.113 1.00 93.50 131 VAL A O 1
ATOM 1063 N N . GLY A 1 132 ? -21.785 -4.577 1.257 1.00 91.12 132 GLY A N 1
ATOM 1064 C CA . GLY A 1 132 ? -22.233 -3.841 2.418 1.00 91.12 132 GLY A CA 1
ATOM 1065 C C . GLY A 1 132 ? -21.714 -2.411 2.419 1.00 91.12 132 GLY A C 1
ATOM 1066 O O . GLY A 1 132 ? -20.853 -2.004 1.638 1.00 91.12 132 GLY A O 1
ATOM 1067 N N . ASP A 1 133 ? -22.261 -1.630 3.340 1.00 91.50 133 ASP A N 1
ATOM 1068 C CA . ASP A 1 133 ? -21.799 -0.269 3.552 1.00 91.50 133 ASP A CA 1
ATOM 1069 C C . ASP A 1 133 ? -20.528 -0.257 4.427 1.00 91.50 133 ASP A C 1
ATOM 1071 O O . ASP A 1 133 ? -20.220 -1.216 5.146 1.00 91.50 133 ASP A O 1
ATOM 1075 N N . MET A 1 134 ? -19.793 0.851 4.391 1.00 94.00 134 MET A N 1
ATOM 1076 C CA . MET A 1 134 ? -18.577 1.061 5.173 1.00 94.00 134 MET A CA 1
ATOM 1077 C C . MET A 1 134 ? -18.570 2.432 5.846 1.00 94.00 134 MET A C 1
ATOM 1079 O O . MET A 1 134 ? -19.143 3.394 5.337 1.00 94.00 134 MET A O 1
ATOM 1083 N N . GLN A 1 135 ? -17.853 2.555 6.956 1.00 94.81 135 GLN A N 1
ATOM 1084 C CA . GLN A 1 135 ? -17.570 3.835 7.599 1.00 94.81 135 GLN A CA 1
ATOM 1085 C C . GLN A 1 135 ? -16.094 4.181 7.408 1.00 94.81 135 GLN A C 1
ATOM 1087 O O . GLN A 1 135 ? -15.232 3.351 7.680 1.00 94.81 135 GLN A O 1
ATOM 1092 N N . CYS A 1 136 ? -15.813 5.410 6.972 1.00 96.19 136 CYS A N 1
ATOM 1093 C CA . CYS A 1 136 ? -14.463 5.958 6.866 1.00 96.19 136 CYS A CA 1
ATOM 1094 C C . CYS A 1 136 ? -14.263 7.033 7.940 1.00 96.19 136 CYS A C 1
ATOM 1096 O O . CYS A 1 136 ? -15.082 7.947 8.059 1.00 96.19 136 CYS A O 1
ATOM 1098 N N . ILE A 1 137 ? -13.192 6.918 8.722 1.00 95.94 137 ILE A N 1
ATOM 1099 C CA . ILE A 1 137 ? -12.839 7.826 9.817 1.00 95.94 137 ILE A CA 1
ATOM 1100 C C . ILE A 1 137 ? -11.437 8.374 9.554 1.00 95.94 137 ILE A C 1
ATOM 1102 O O . ILE A 1 137 ? -10.515 7.608 9.290 1.00 95.94 137 ILE A O 1
ATOM 1106 N N . ASP A 1 138 ? -11.270 9.691 9.629 1.00 95.00 138 ASP A N 1
ATOM 1107 C CA . ASP A 1 138 ? -9.958 10.337 9.555 1.00 95.00 138 ASP A CA 1
ATOM 1108 C C . ASP A 1 138 ? -9.242 10.215 10.908 1.00 95.00 138 ASP A C 1
ATOM 1110 O O . ASP A 1 138 ? -9.774 10.657 11.929 1.00 95.00 138 ASP A O 1
ATOM 1114 N N . LEU A 1 139 ? -8.065 9.586 10.924 1.00 93.56 139 LEU A N 1
ATOM 1115 C CA . LEU A 1 139 ? -7.226 9.457 12.119 1.00 93.56 139 LEU A CA 1
ATOM 1116 C C . LEU A 1 139 ? -6.133 10.538 12.190 1.00 93.56 139 LEU A C 1
ATOM 1118 O O . LEU A 1 139 ? -5.384 10.584 13.164 1.00 93.56 139 LEU A O 1
ATOM 1122 N N . GLY A 1 140 ? -6.016 11.401 11.179 1.00 90.25 140 GLY A N 1
ATOM 1123 C CA . GLY A 1 140 ? -4.916 12.349 11.043 1.00 90.25 140 GLY A CA 1
ATOM 1124 C C . GLY A 1 140 ? -3.648 11.721 10.457 1.00 90.25 140 GLY A C 1
ATOM 1125 O O . GLY A 1 140 ? -3.534 10.508 10.272 1.00 90.25 140 GLY A O 1
ATOM 1126 N N . SER A 1 141 ? -2.675 12.572 10.113 1.00 88.69 141 SER A N 1
ATOM 1127 C CA . SER A 1 141 ? -1.426 12.167 9.442 1.00 88.69 141 SER A CA 1
ATOM 1128 C C . SER A 1 141 ? -1.653 11.306 8.188 1.00 88.69 141 SER A C 1
ATOM 1130 O O . SER A 1 141 ? -0.885 10.383 7.921 1.00 88.69 141 SER A O 1
ATOM 1132 N N . ASP A 1 142 ? -2.708 11.586 7.417 1.00 90.25 142 ASP A N 1
ATOM 1133 C CA . ASP A 1 142 ? -3.146 10.830 6.228 1.00 90.25 142 ASP A CA 1
ATOM 1134 C C . ASP A 1 142 ? -3.495 9.348 6.475 1.00 90.25 142 ASP A C 1
ATOM 1136 O O . ASP A 1 142 ? -3.501 8.552 5.530 1.00 90.25 142 ASP A O 1
ATOM 1140 N N . TYR A 1 143 ? -3.753 8.957 7.725 1.00 93.12 143 TYR A N 1
ATOM 1141 C CA . TYR A 1 143 ? -4.286 7.639 8.051 1.00 93.12 143 TYR A CA 1
ATOM 1142 C C . TYR A 1 143 ? -5.806 7.698 8.151 1.00 93.12 143 TYR A C 1
ATOM 1144 O O . TYR A 1 143 ? -6.375 8.586 8.781 1.00 93.12 143 TYR A O 1
ATOM 1152 N N . PHE A 1 144 ? -6.461 6.701 7.570 1.00 95.31 144 PHE A N 1
ATOM 1153 C CA . PHE A 1 144 ? -7.909 6.558 7.618 1.00 95.31 144 PHE A CA 1
ATOM 1154 C C . PHE A 1 144 ? -8.262 5.185 8.164 1.00 95.31 144 PHE A C 1
ATOM 1156 O O . PHE A 1 144 ? -7.637 4.191 7.802 1.00 95.31 144 PHE A O 1
ATOM 1163 N N . LEU A 1 145 ? -9.273 5.119 9.018 1.00 96.12 145 LEU A N 1
ATOM 1164 C CA . LEU A 1 145 ? -9.814 3.870 9.526 1.00 96.12 145 LEU A CA 1
ATOM 1165 C C . LEU A 1 145 ? -11.096 3.535 8.777 1.00 96.12 145 LEU A C 1
ATOM 1167 O O . LEU A 1 145 ? -12.024 4.340 8.718 1.00 96.12 145 LEU A O 1
ATOM 1171 N N . ILE A 1 146 ? -11.145 2.329 8.226 1.00 96.94 146 ILE A N 1
ATOM 1172 C CA . ILE A 1 146 ? -12.307 1.784 7.543 1.00 96.94 146 ILE A CA 1
ATOM 1173 C C . ILE A 1 146 ? -12.931 0.703 8.410 1.00 96.94 146 ILE A C 1
ATOM 1175 O O . ILE A 1 146 ? -12.276 -0.278 8.764 1.00 96.94 146 ILE A O 1
ATOM 1179 N N . ARG A 1 147 ? -14.218 0.866 8.713 1.00 95.56 147 ARG A N 1
ATOM 1180 C CA . ARG A 1 147 ? -15.052 -0.183 9.297 1.00 95.56 147 ARG A CA 1
ATOM 1181 C C . ARG A 1 147 ? -15.997 -0.732 8.251 1.00 95.56 147 ARG A C 1
ATOM 1183 O O . ARG A 1 147 ? -16.660 0.029 7.549 1.00 95.56 147 ARG A O 1
ATOM 1190 N N . PHE A 1 148 ? -16.097 -2.048 8.215 1.00 94.19 148 PHE A N 1
ATOM 1191 C CA . PHE A 1 148 ? -16.979 -2.764 7.311 1.00 94.19 148 PHE A CA 1
ATOM 1192 C C . PHE A 1 148 ? -18.226 -3.210 8.064 1.00 94.19 148 PHE A C 1
ATOM 1194 O O . PHE A 1 148 ? -18.147 -3.591 9.232 1.00 94.19 148 PHE A O 1
ATOM 1201 N N . LYS A 1 149 ? -19.382 -3.149 7.400 1.00 92.06 149 LYS A N 1
ATOM 1202 C CA . LYS A 1 149 ? -20.615 -3.743 7.926 1.00 92.06 149 LYS A CA 1
ATOM 1203 C C . LYS A 1 149 ? -20.628 -5.266 7.762 1.00 92.06 149 LYS A C 1
ATOM 1205 O O . LYS A 1 149 ? -21.224 -5.952 8.584 1.00 92.06 149 LYS A O 1
ATOM 1210 N N . LEU A 1 150 ? -19.995 -5.763 6.701 1.00 93.25 150 LEU A N 1
ATOM 1211 C CA . LEU A 1 150 ? -19.928 -7.176 6.340 1.00 93.25 150 LEU A CA 1
ATOM 1212 C C . LEU A 1 150 ? -18.490 -7.685 6.446 1.00 93.25 150 LEU A C 1
ATOM 1214 O O . LEU A 1 150 ? -17.547 -6.993 6.054 1.00 93.25 150 LEU A O 1
ATOM 1218 N N . GLU A 1 151 ? -18.319 -8.898 6.964 1.00 92.94 151 GLU A N 1
ATOM 1219 C CA . GLU A 1 151 ? -16.997 -9.511 7.110 1.00 92.94 151 GLU A CA 1
ATOM 1220 C C . GLU A 1 151 ? -16.427 -9.946 5.750 1.00 92.94 151 GLU A C 1
ATOM 1222 O O . GLU A 1 151 ? -15.222 -9.875 5.507 1.00 92.94 151 GLU A O 1
ATOM 1227 N N . GLU A 1 152 ? -17.296 -10.317 4.812 1.00 94.19 152 GLU A N 1
ATOM 1228 C CA . GLU A 1 152 ? -16.921 -10.706 3.455 1.00 94.19 152 GLU A CA 1
ATOM 1229 C C . GLU A 1 152 ? -16.230 -9.552 2.719 1.00 94.19 152 GLU A C 1
ATOM 1231 O O . GLU A 1 152 ? -15.241 -9.754 2.014 1.00 94.19 152 GLU A O 1
ATOM 1236 N N . ASP A 1 153 ? -16.710 -8.326 2.930 1.00 94.88 153 ASP A N 1
ATOM 1237 C CA . ASP A 1 153 ? -16.117 -7.113 2.370 1.00 94.88 153 ASP A CA 1
ATOM 1238 C C . ASP A 1 153 ? -14.746 -6.808 2.985 1.00 94.88 153 ASP A C 1
ATOM 1240 O O . ASP A 1 153 ? -13.822 -6.420 2.267 1.00 94.88 153 ASP A O 1
ATOM 1244 N N . TYR A 1 154 ? -14.585 -7.036 4.292 1.00 94.00 154 TYR A N 1
ATOM 1245 C CA . TYR A 1 154 ? -13.289 -6.920 4.960 1.00 94.00 154 TYR A CA 1
ATOM 1246 C C . TYR A 1 154 ? -12.267 -7.866 4.319 1.00 94.00 154 TYR A C 1
ATOM 1248 O O . TYR A 1 154 ? -11.203 -7.430 3.872 1.00 94.00 154 TYR A O 1
ATOM 1256 N N . TRP A 1 155 ? -12.606 -9.152 4.197 1.00 93.19 155 TRP A N 1
ATOM 1257 C CA . TRP A 1 155 ? -11.707 -10.142 3.604 1.00 93.19 155 TRP A CA 1
ATOM 1258 C C . TRP A 1 155 ? -11.473 -9.910 2.115 1.00 93.19 155 TRP A C 1
ATOM 1260 O O . TRP A 1 155 ? -10.362 -10.135 1.642 1.00 93.19 155 TRP A O 1
ATOM 1270 N N . LYS A 1 156 ? -12.459 -9.388 1.382 1.00 93.75 156 LYS A N 1
ATOM 1271 C CA . LYS A 1 156 ? -12.292 -8.966 -0.013 1.00 93.75 156 LYS A CA 1
ATOM 1272 C C . LYS A 1 156 ? -11.247 -7.863 -0.159 1.00 93.75 156 LYS A C 1
ATOM 1274 O O . LYS A 1 156 ? -10.459 -7.897 -1.100 1.00 93.75 156 LYS A O 1
ATOM 1279 N N . VAL A 1 157 ? -11.238 -6.879 0.739 1.00 93.38 157 VAL A N 1
ATOM 1280 C CA . VAL A 1 157 ? -10.250 -5.793 0.698 1.00 93.38 157 VAL A CA 1
ATOM 1281 C C . VAL A 1 157 ? -8.872 -6.296 1.120 1.00 93.38 157 VAL A C 1
ATOM 1283 O O . VAL A 1 157 ? -7.887 -5.974 0.461 1.00 93.38 157 VAL A O 1
ATOM 1286 N N . VAL A 1 158 ? -8.800 -7.114 2.172 1.00 87.56 158 VAL A N 1
ATOM 1287 C CA . VAL A 1 158 ? -7.535 -7.646 2.705 1.00 87.56 158 VAL A CA 1
ATOM 1288 C C . VAL A 1 158 ? -6.868 -8.644 1.760 1.00 87.56 158 VAL A C 1
ATOM 1290 O O . VAL A 1 158 ? -5.667 -8.551 1.531 1.00 87.56 158 VAL A O 1
ATOM 1293 N N . ASN A 1 159 ? -7.635 -9.591 1.221 1.00 87.19 159 ASN A N 1
ATOM 1294 C CA . ASN A 1 159 ? -7.140 -10.625 0.305 1.00 87.19 159 ASN A CA 1
ATOM 1295 C C . ASN A 1 159 ? -7.190 -10.172 -1.158 1.00 87.19 159 ASN A C 1
ATOM 1297 O O . ASN A 1 159 ? -6.812 -10.923 -2.058 1.00 87.19 159 ASN A O 1
ATOM 1301 N N . GLY A 1 160 ? -7.713 -8.971 -1.397 1.00 83.44 160 GLY A N 1
ATOM 1302 C CA . GLY A 1 160 ? -7.746 -8.358 -2.706 1.00 83.44 160 GLY A CA 1
ATOM 1303 C C . GLY A 1 160 ? -6.346 -8.088 -3.236 1.00 83.44 160 GLY A C 1
ATOM 1304 O O . GLY A 1 160 ? -5.339 -8.139 -2.530 1.00 83.44 160 GLY A O 1
ATOM 1305 N N . GLU A 1 161 ? -6.288 -7.774 -4.521 1.00 76.75 161 GLU A N 1
ATOM 1306 C CA . GLU A 1 161 ? -5.043 -7.344 -5.137 1.00 76.75 161 GLU A CA 1
ATOM 1307 C C . GLU A 1 161 ? -4.558 -6.008 -4.543 1.00 76.75 161 GLU A C 1
ATOM 1309 O O . GLU A 1 161 ? -5.370 -5.233 -4.030 1.00 76.75 161 GLU A O 1
ATOM 1314 N N . PRO A 1 162 ? -3.253 -5.690 -4.653 1.00 83.56 162 PRO A N 1
ATOM 1315 C CA . PRO A 1 162 ? -2.712 -4.396 -4.248 1.00 83.56 162 PRO A CA 1
ATOM 1316 C C . PRO A 1 162 ? -3.567 -3.233 -4.768 1.00 83.56 162 PRO A C 1
ATOM 1318 O O . PRO A 1 162 ? -3.782 -3.084 -5.975 1.00 83.56 162 PRO A O 1
ATOM 1321 N N . TRP A 1 163 ? -4.061 -2.404 -3.851 1.00 88.50 163 TRP A N 1
ATOM 1322 C CA . TRP A 1 163 ? -4.978 -1.320 -4.184 1.00 88.50 163 TRP A CA 1
ATOM 1323 C C . TRP A 1 163 ? -4.213 -0.044 -4.521 1.00 88.50 163 TRP A C 1
ATOM 1325 O O . TRP A 1 163 ? -3.237 0.311 -3.861 1.00 88.50 163 TRP A O 1
ATOM 1335 N N . PHE A 1 164 ? -4.678 0.679 -5.541 1.00 85.69 164 PHE A N 1
ATOM 1336 C CA . PHE A 1 164 ? -4.054 1.922 -5.985 1.00 85.69 164 PHE A CA 1
ATOM 1337 C C . PHE A 1 164 ? -5.075 3.050 -6.112 1.00 85.69 164 PHE A C 1
ATOM 1339 O O . PHE A 1 164 ? -6.135 2.890 -6.718 1.00 85.69 164 PHE A O 1
ATOM 1346 N N . ILE A 1 165 ? -4.708 4.229 -5.615 1.00 86.44 165 ILE A N 1
ATOM 1347 C CA . ILE A 1 165 ? -5.445 5.482 -5.788 1.00 86.44 165 ILE A CA 1
ATOM 1348 C C . ILE A 1 165 ? -4.546 6.448 -6.554 1.00 86.44 165 ILE A C 1
ATOM 1350 O O . ILE A 1 165 ? -3.476 6.799 -6.083 1.00 86.44 165 ILE A O 1
ATOM 1354 N N . ASN A 1 166 ? -4.954 6.880 -7.751 1.00 81.94 166 ASN A N 1
ATOM 1355 C CA . ASN A 1 166 ? -4.177 7.808 -8.593 1.00 81.94 166 ASN A CA 1
ATOM 1356 C C . ASN A 1 166 ? -2.710 7.384 -8.806 1.00 81.94 166 ASN A C 1
ATOM 1358 O O . ASN A 1 166 ? -1.813 8.220 -8.764 1.00 81.94 166 ASN A O 1
ATOM 1362 N N . GLN A 1 167 ? -2.477 6.087 -9.052 1.00 76.25 167 GLN A N 1
ATOM 1363 C CA . GLN A 1 167 ? -1.141 5.480 -9.210 1.00 76.25 167 GLN A CA 1
ATOM 1364 C C . GLN A 1 167 ? -0.292 5.457 -7.925 1.00 76.25 167 GLN A C 1
ATOM 1366 O O . GLN A 1 167 ? 0.866 5.054 -7.969 1.00 76.25 167 GLN A O 1
ATOM 1371 N N . GLN A 1 168 ? -0.862 5.842 -6.785 1.00 80.88 168 GLN A N 1
ATOM 1372 C CA . GLN A 1 168 ? -0.258 5.701 -5.466 1.00 80.88 168 GLN A CA 1
ATOM 1373 C C . GLN A 1 168 ? -0.760 4.419 -4.820 1.00 80.88 168 GLN A C 1
ATOM 1375 O O . GLN A 1 168 ? -1.962 4.140 -4.848 1.00 80.88 168 GLN A O 1
ATOM 1380 N N . PHE A 1 169 ? 0.147 3.641 -4.243 1.00 85.31 169 PHE A N 1
ATOM 1381 C CA . PHE A 1 169 ? -0.238 2.451 -3.502 1.00 85.31 169 PHE A CA 1
ATOM 1382 C C . PHE A 1 169 ? -0.999 2.829 -2.235 1.00 85.31 169 PHE A C 1
ATOM 1384 O O . PHE A 1 169 ? -0.621 3.760 -1.518 1.00 85.31 169 PHE A O 1
ATOM 1391 N N . LEU A 1 170 ? -2.087 2.110 -1.990 1.00 88.88 170 LEU A N 1
ATOM 1392 C CA . LEU A 1 170 ? -2.864 2.203 -0.774 1.00 88.88 170 LEU A CA 1
ATOM 1393 C C . LEU A 1 170 ? -2.378 1.109 0.173 1.00 88.88 170 LEU A C 1
ATOM 1395 O O . LEU A 1 170 ? -2.706 -0.063 -0.001 1.00 88.88 170 LEU A O 1
ATOM 1399 N N . THR A 1 171 ? -1.601 1.502 1.177 1.00 87.44 171 THR A N 1
ATOM 1400 C CA . THR A 1 171 ? -1.224 0.606 2.266 1.00 87.44 171 THR A CA 1
ATOM 1401 C C . THR A 1 171 ? -2.478 0.251 3.047 1.00 87.44 171 THR A C 1
ATOM 1403 O O . THR A 1 171 ? -3.246 1.144 3.404 1.00 87.44 171 THR A O 1
ATOM 1406 N N . ILE A 1 172 ? -2.677 -1.040 3.307 1.00 89.31 172 ILE A N 1
ATOM 1407 C CA . ILE A 1 172 ? -3.792 -1.567 4.092 1.00 89.31 172 ILE A CA 1
ATOM 1408 C C . ILE A 1 172 ? -3.212 -2.405 5.222 1.00 89.31 172 ILE A C 1
ATOM 1410 O O . ILE A 1 172 ? -2.513 -3.386 4.981 1.00 89.31 172 ILE A O 1
ATOM 1414 N N . CYS A 1 173 ? -3.525 -2.022 6.453 1.00 88.75 173 CYS A N 1
ATOM 1415 C CA . CYS A 1 173 ? -3.122 -2.723 7.661 1.00 88.75 173 CYS A CA 1
ATOM 1416 C C . CYS A 1 173 ? -4.363 -3.117 8.456 1.00 88.75 173 CYS A C 1
ATOM 1418 O O . CYS A 1 173 ? -5.347 -2.379 8.497 1.00 88.75 173 CYS A O 1
ATOM 1420 N N . ARG A 1 174 ? -4.312 -4.266 9.133 1.00 91.31 174 ARG A N 1
ATOM 1421 C CA . ARG A 1 174 ? -5.326 -4.589 10.141 1.00 91.31 174 ARG A CA 1
ATOM 1422 C C . ARG A 1 174 ? -5.201 -3.608 11.298 1.00 91.31 174 ARG A C 1
ATOM 1424 O O . ARG A 1 174 ? -4.085 -3.258 11.680 1.00 91.31 174 ARG A O 1
ATOM 1431 N N . TRP A 1 175 ? -6.330 -3.163 11.836 1.00 93.81 175 TRP A N 1
ATOM 1432 C CA . TRP A 1 175 ? -6.312 -2.373 13.057 1.00 93.81 175 TRP A CA 1
ATOM 1433 C C . TRP A 1 175 ? -5.711 -3.192 14.208 1.00 93.81 175 TRP A C 1
ATOM 1435 O O . TRP A 1 175 ? -5.970 -4.391 14.334 1.00 93.81 175 TRP A O 1
ATOM 1445 N N . SER A 1 176 ? -4.921 -2.532 15.050 1.00 89.50 176 SER A N 1
ATOM 1446 C CA . SER A 1 176 ? -4.371 -3.098 16.277 1.00 89.50 176 SER A CA 1
ATOM 1447 C C . SER A 1 176 ? -4.552 -2.115 17.438 1.00 89.50 176 SER A C 1
ATOM 1449 O O . SER A 1 176 ? -4.502 -0.898 17.219 1.00 89.50 176 SER A O 1
ATOM 1451 N N . PRO A 1 177 ? -4.717 -2.607 18.679 1.00 90.50 177 PRO A N 1
ATOM 1452 C CA . PRO A 1 177 ? -4.710 -1.761 19.867 1.00 90.50 177 PRO A CA 1
ATOM 1453 C C . PRO A 1 177 ? -3.467 -0.869 19.932 1.00 90.50 177 PRO A C 1
ATOM 1455 O O . PRO A 1 177 ? -2.386 -1.269 19.505 1.00 90.50 177 PRO A O 1
ATOM 1458 N N . GLY A 1 178 ? -3.624 0.346 20.461 1.00 88.62 178 GLY A N 1
ATOM 1459 C CA . GLY A 1 178 ? -2.512 1.285 20.633 1.00 88.62 178 GLY A CA 1
ATOM 1460 C C . GLY A 1 178 ? -1.979 1.915 19.341 1.00 88.62 178 GLY A C 1
ATOM 1461 O O . GLY A 1 178 ? -0.955 2.588 19.390 1.00 88.62 178 GLY A O 1
ATOM 1462 N N . PHE A 1 179 ? -2.647 1.738 18.194 1.00 89.06 179 PHE A N 1
ATOM 1463 C CA . PHE A 1 179 ? -2.228 2.383 16.949 1.00 89.06 179 PHE A CA 1
ATOM 1464 C C . PHE A 1 179 ? -2.205 3.913 17.083 1.00 89.06 179 PHE A C 1
ATOM 1466 O O . PHE A 1 179 ? -3.225 4.540 17.378 1.00 89.06 179 PHE A O 1
ATOM 1473 N N . ARG A 1 180 ? -1.044 4.515 16.801 1.00 88.69 180 ARG A N 1
ATOM 1474 C CA . ARG A 1 180 ? -0.831 5.964 16.835 1.00 88.69 180 ARG A CA 1
ATOM 1475 C C . ARG A 1 180 ? -0.294 6.464 15.490 1.00 88.69 180 ARG A C 1
ATOM 1477 O O . ARG A 1 180 ? 0.861 6.194 15.162 1.00 88.69 180 ARG A O 1
ATOM 1484 N N . PRO A 1 181 ? -1.086 7.237 14.721 1.00 87.25 181 PRO A N 1
ATOM 1485 C CA . PRO A 1 181 ? -0.689 7.759 13.409 1.00 87.25 181 PRO A CA 1
ATOM 1486 C C . PRO A 1 181 ? 0.660 8.495 13.384 1.00 87.25 181 PRO A C 1
ATOM 1488 O O . PRO A 1 181 ? 1.358 8.471 12.374 1.00 87.25 181 PRO A O 1
ATOM 1491 N N . SER A 1 182 ? 1.021 9.169 14.479 1.00 86.06 182 SER A N 1
ATOM 1492 C CA . SER A 1 182 ? 2.256 9.951 14.617 1.00 86.06 182 SER A CA 1
ATOM 1493 C C . SER A 1 182 ? 3.515 9.110 14.834 1.00 86.06 182 SER A C 1
ATOM 1495 O O . SER A 1 182 ? 4.609 9.572 14.526 1.00 86.06 182 SER A O 1
ATOM 1497 N N . GLU A 1 183 ? 3.377 7.898 15.370 1.00 85.25 183 GLU A N 1
ATOM 1498 C CA . GLU A 1 183 ? 4.506 7.033 15.743 1.00 85.25 183 GLU A CA 1
ATOM 1499 C C . GLU A 1 183 ? 4.795 5.976 14.665 1.00 85.25 183 GLU A C 1
ATOM 1501 O O . GLU A 1 183 ? 5.914 5.472 14.552 1.00 85.25 183 GLU A O 1
ATOM 1506 N N . VAL A 1 184 ? 3.801 5.662 13.830 1.00 82.56 184 VAL A N 1
ATOM 1507 C CA . VAL A 1 184 ? 3.911 4.615 12.812 1.00 82.56 184 VAL A CA 1
ATOM 1508 C C . VAL A 1 184 ? 4.686 5.108 11.594 1.00 82.56 184 VAL A C 1
ATOM 1510 O O . VAL A 1 184 ? 4.222 5.949 10.817 1.00 82.56 184 VAL A O 1
ATOM 1513 N N . LYS A 1 185 ? 5.857 4.503 11.388 1.00 76.12 185 LYS A N 1
ATOM 1514 C CA . LYS A 1 185 ? 6.657 4.645 10.170 1.00 76.12 185 LYS A CA 1
ATOM 1515 C C . LYS A 1 185 ? 6.276 3.556 9.173 1.00 76.12 185 LYS A C 1
ATOM 1517 O O . LYS A 1 185 ? 6.292 2.372 9.492 1.00 76.12 185 LYS A O 1
ATOM 1522 N N . ILE A 1 186 ? 5.962 3.961 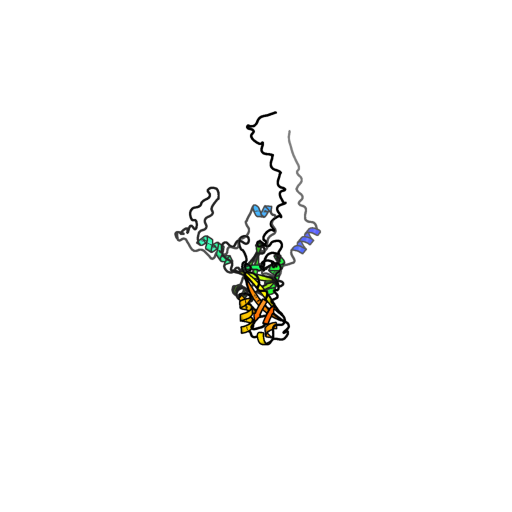7.947 1.00 77.56 186 ILE A N 1
ATOM 1523 C CA . ILE A 1 186 ? 5.788 3.028 6.832 1.00 77.56 186 ILE A CA 1
ATOM 1524 C C . ILE A 1 186 ? 7.186 2.646 6.342 1.00 77.56 186 ILE A C 1
ATOM 1526 O O . ILE A 1 186 ? 7.899 3.509 5.837 1.00 77.56 186 ILE A O 1
ATOM 1530 N N . SER A 1 187 ? 7.567 1.376 6.497 1.00 80.94 187 SER A N 1
ATOM 1531 C CA . SER A 1 187 ? 8.856 0.838 6.034 1.00 80.94 187 SER A CA 1
ATOM 1532 C C . SER A 1 187 ? 8.775 0.175 4.661 1.00 80.94 187 SER A C 1
ATOM 1534 O O . SER A 1 187 ? 9.772 0.112 3.956 1.00 80.94 187 SER A O 1
ATOM 1536 N N . THR A 1 188 ? 7.595 -0.280 4.227 1.00 83.25 188 THR A N 1
ATOM 1537 C CA . THR A 1 188 ? 7.420 -0.915 2.911 1.00 83.25 188 THR A CA 1
ATOM 1538 C C . THR A 1 188 ? 6.250 -0.320 2.140 1.00 83.25 188 THR A C 1
ATOM 1540 O O . THR A 1 188 ? 5.285 0.180 2.719 1.00 83.25 188 THR A O 1
ATOM 1543 N N . THR A 1 189 ? 6.324 -0.368 0.812 1.00 84.88 189 THR A N 1
ATOM 1544 C CA . THR A 1 189 ? 5.238 0.072 -0.074 1.00 84.88 189 THR A CA 1
ATOM 1545 C C . THR A 1 189 ? 5.256 -0.726 -1.373 1.00 84.88 189 THR A C 1
ATOM 1547 O O . THR A 1 189 ? 6.305 -1.232 -1.765 1.00 84.88 189 THR A O 1
ATOM 1550 N N . ALA A 1 190 ? 4.122 -0.845 -2.061 1.00 87.00 190 ALA A N 1
ATOM 1551 C CA . ALA A 1 190 ? 4.103 -1.407 -3.405 1.00 87.00 190 ALA A CA 1
ATOM 1552 C C . ALA A 1 190 ? 4.330 -0.323 -4.461 1.00 87.00 190 ALA A C 1
ATOM 1554 O O . ALA A 1 190 ? 3.792 0.780 -4.375 1.00 87.00 190 ALA A O 1
ATOM 1555 N N . VAL A 1 191 ? 5.096 -0.654 -5.494 1.00 87.50 191 VAL A N 1
ATOM 1556 C CA . VAL A 1 191 ? 5.362 0.233 -6.629 1.00 87.50 191 VAL A CA 1
ATOM 1557 C C . VAL A 1 191 ? 5.250 -0.531 -7.936 1.00 87.50 191 VAL A C 1
ATOM 1559 O O . VAL A 1 191 ? 5.559 -1.722 -8.014 1.00 87.50 191 VAL A O 1
ATOM 1562 N N . TRP A 1 192 ? 4.825 0.169 -8.984 1.00 89.44 192 TRP A N 1
ATOM 1563 C CA . TRP A 1 192 ? 4.879 -0.366 -10.338 1.00 89.44 192 TRP A CA 1
ATOM 1564 C C . TRP A 1 192 ? 6.272 -0.133 -10.920 1.00 89.44 192 TRP A C 1
ATOM 1566 O O . TRP A 1 192 ? 6.774 0.987 -10.917 1.00 89.44 192 TRP A O 1
ATOM 1576 N N . ALA A 1 193 ? 6.883 -1.188 -11.438 1.00 92.06 193 ALA A N 1
ATOM 1577 C CA . ALA A 1 193 ? 8.155 -1.184 -12.136 1.00 92.06 193 ALA A CA 1
ATOM 1578 C C . ALA A 1 193 ? 7.923 -1.565 -13.601 1.00 92.06 193 ALA A C 1
ATOM 1580 O O . ALA A 1 193 ? 7.385 -2.632 -13.900 1.00 92.06 193 ALA A O 1
ATOM 1581 N N . ARG A 1 194 ? 8.329 -0.693 -14.522 1.00 92.69 194 ARG A N 1
ATOM 1582 C CA . ARG A 1 194 ? 8.341 -0.958 -15.962 1.00 92.69 194 ARG A CA 1
ATOM 1583 C C . ARG A 1 194 ? 9.710 -1.441 -16.413 1.00 92.69 194 ARG A C 1
ATOM 1585 O O . ARG A 1 194 ? 10.735 -0.867 -16.039 1.00 92.69 194 ARG A O 1
ATOM 1592 N N . LEU A 1 195 ? 9.691 -2.450 -17.270 1.00 93.56 195 LEU A N 1
ATOM 1593 C CA . LEU A 1 195 ? 10.834 -3.046 -17.942 1.00 93.56 195 LEU A CA 1
ATOM 1594 C C . LEU A 1 195 ? 10.695 -2.721 -19.439 1.00 93.56 195 LEU A C 1
ATOM 1596 O O . LEU A 1 195 ? 10.100 -3.509 -20.178 1.00 93.56 195 LEU A O 1
ATOM 1600 N N . PRO A 1 196 ? 11.130 -1.527 -19.881 1.00 91.75 196 PRO A N 1
ATOM 1601 C CA . PRO A 1 196 ? 11.053 -1.128 -21.283 1.00 91.75 196 PRO A CA 1
ATOM 1602 C C . PRO A 1 196 ? 11.890 -2.038 -22.172 1.00 91.75 196 PRO A C 1
ATOM 1604 O O . PRO A 1 196 ? 12.979 -2.443 -21.765 1.00 91.75 196 PRO A O 1
ATOM 1607 N N . GLU A 1 197 ? 11.376 -2.312 -23.375 1.00 89.75 197 GLU A N 1
ATOM 1608 C CA . GLU A 1 197 ? 12.067 -3.078 -24.424 1.00 89.75 197 GLU A CA 1
ATOM 1609 C C . GLU A 1 197 ? 12.556 -4.458 -23.951 1.00 89.75 197 GLU A C 1
ATOM 1611 O O . GLU A 1 197 ? 13.552 -4.978 -24.449 1.00 89.75 197 GLU A O 1
ATOM 1616 N N . LEU A 1 198 ? 11.862 -5.060 -22.976 1.00 90.44 198 LEU A N 1
ATOM 1617 C CA . LEU A 1 198 ? 12.153 -6.424 -22.552 1.00 90.44 198 LEU A CA 1
ATOM 1618 C C . LEU A 1 198 ? 11.926 -7.367 -23.755 1.00 90.44 198 LEU A C 1
ATOM 1620 O O . LEU A 1 198 ? 10.858 -7.291 -24.367 1.00 90.44 198 LEU A O 1
ATOM 1624 N N . PRO A 1 199 ? 12.887 -8.236 -24.115 1.00 89.44 199 PRO A N 1
ATOM 1625 C CA . PRO A 1 199 ? 12.687 -9.244 -25.151 1.00 89.44 199 PRO A CA 1
ATOM 1626 C C . PRO A 1 199 ? 11.467 -10.119 -24.865 1.00 89.44 199 PRO A C 1
ATOM 1628 O O . PRO A 1 199 ? 11.232 -10.514 -23.721 1.00 89.44 199 PRO A O 1
ATOM 1631 N N . ILE A 1 200 ? 10.693 -10.432 -25.906 1.00 86.75 200 ILE A N 1
ATOM 1632 C CA . ILE A 1 200 ? 9.414 -11.141 -25.768 1.00 86.75 200 ILE A CA 1
ATOM 1633 C C . ILE A 1 200 ? 9.590 -12.547 -25.179 1.00 86.75 200 ILE A C 1
ATOM 1635 O O . ILE A 1 200 ? 8.711 -13.030 -24.470 1.00 86.75 200 ILE A O 1
ATOM 1639 N N . GLU A 1 201 ? 10.751 -13.181 -25.380 1.00 87.19 201 GLU A N 1
ATOM 1640 C CA . GLU A 1 201 ? 11.045 -14.498 -24.799 1.00 87.19 201 GLU A CA 1
ATOM 1641 C C . GLU A 1 201 ? 11.115 -14.464 -23.260 1.00 87.19 201 GLU A C 1
ATOM 1643 O O . GLU A 1 201 ? 10.951 -15.492 -22.604 1.00 87.19 201 GLU A O 1
ATOM 1648 N N . LEU A 1 202 ? 11.332 -13.284 -22.664 1.00 88.81 202 LEU A N 1
ATOM 1649 C CA . LEU A 1 202 ? 11.422 -13.085 -21.214 1.00 88.81 202 LEU A CA 1
ATOM 1650 C C . LEU A 1 202 ? 10.078 -12.737 -20.554 1.00 88.81 202 LEU A C 1
ATOM 1652 O O . LEU A 1 202 ? 10.039 -12.555 -19.336 1.00 88.81 202 LEU A O 1
ATOM 1656 N N . TYR A 1 203 ? 8.981 -12.682 -21.319 1.00 88.69 203 TYR A N 1
ATOM 1657 C CA . TYR A 1 203 ? 7.621 -12.485 -20.791 1.00 88.69 203 TYR A CA 1
ATOM 1658 C C . TYR A 1 203 ? 7.026 -13.756 -20.163 1.00 88.69 203 TYR A C 1
ATOM 1660 O O . TYR A 1 203 ? 5.880 -13.760 -19.718 1.00 88.69 203 TYR A O 1
ATOM 1668 N N . ASP A 1 204 ? 7.811 -14.830 -20.071 1.00 89.00 204 ASP A N 1
ATOM 1669 C CA . ASP A 1 204 ? 7.448 -16.004 -19.287 1.00 89.00 204 ASP A CA 1
ATOM 1670 C C . ASP A 1 204 ? 7.180 -15.637 -17.815 1.00 89.00 204 ASP A C 1
ATOM 1672 O O . ASP A 1 204 ? 7.960 -14.931 -17.168 1.00 89.00 204 ASP A O 1
ATOM 1676 N N . MET A 1 205 ? 6.092 -16.170 -17.254 1.00 90.19 205 MET A N 1
ATOM 1677 C CA . MET A 1 205 ? 5.674 -15.885 -15.877 1.00 90.19 205 MET A CA 1
ATOM 1678 C C . MET A 1 205 ? 6.746 -16.228 -14.841 1.00 90.19 205 MET A C 1
ATOM 1680 O O . MET A 1 205 ? 6.885 -15.509 -13.848 1.00 90.19 205 MET A O 1
ATOM 1684 N N . ASN A 1 206 ? 7.513 -17.306 -15.038 1.00 92.69 206 ASN A N 1
ATOM 1685 C CA . ASN A 1 206 ? 8.579 -17.656 -14.102 1.00 92.69 206 ASN A CA 1
ATOM 1686 C C . ASN A 1 206 ? 9.735 -16.664 -14.211 1.00 92.69 206 ASN A C 1
ATOM 1688 O O . ASN A 1 206 ? 10.306 -16.284 -13.186 1.00 92.69 206 ASN A O 1
ATOM 1692 N N . MET A 1 207 ? 10.053 -16.194 -15.420 1.00 92.81 207 MET A N 1
ATOM 1693 C CA . MET A 1 207 ? 11.047 -15.139 -15.593 1.00 92.81 207 MET A CA 1
ATOM 1694 C C . MET A 1 207 ? 10.606 -13.807 -14.997 1.00 92.81 207 MET A C 1
ATOM 1696 O O . MET A 1 207 ? 11.350 -13.235 -14.199 1.00 92.81 207 MET A O 1
ATOM 1700 N N . LEU A 1 208 ? 9.393 -13.342 -15.287 1.00 93.44 208 LEU A N 1
ATOM 1701 C CA . LEU A 1 208 ? 8.854 -12.115 -14.699 1.00 93.44 208 LEU A CA 1
ATOM 1702 C C . LEU A 1 208 ? 8.797 -12.198 -13.170 1.00 93.44 208 LEU A C 1
ATOM 1704 O O . LEU A 1 208 ? 9.136 -11.229 -12.491 1.00 93.44 208 LEU A O 1
ATOM 1708 N N . ARG A 1 209 ? 8.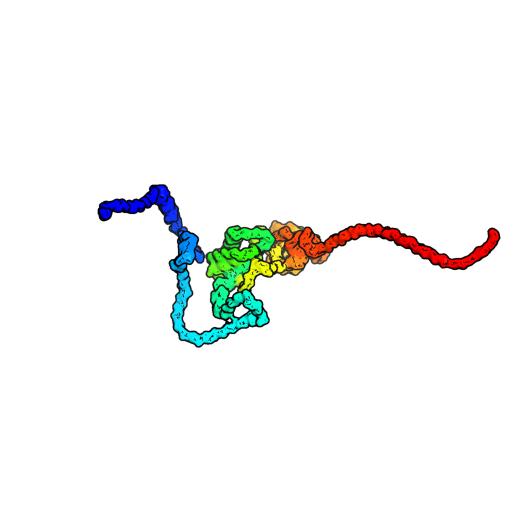472 -13.374 -12.615 1.00 94.88 209 ARG A N 1
ATOM 1709 C CA . ARG A 1 209 ? 8.553 -13.636 -11.172 1.00 94.88 209 ARG A CA 1
ATOM 1710 C C . ARG A 1 209 ? 9.964 -13.509 -10.631 1.00 94.88 209 ARG A C 1
ATOM 1712 O O . ARG A 1 209 ? 10.161 -12.837 -9.623 1.00 94.88 209 ARG A O 1
ATOM 1719 N N . ARG A 1 210 ? 10.947 -14.123 -11.287 1.00 95.25 210 ARG A N 1
ATOM 1720 C CA . ARG A 1 210 ? 12.353 -14.023 -10.878 1.00 95.25 210 ARG A CA 1
ATOM 1721 C C . ARG A 1 210 ? 12.846 -12.583 -10.932 1.00 95.25 210 ARG A C 1
ATOM 1723 O O . ARG A 1 210 ? 13.481 -12.150 -9.982 1.00 95.25 210 ARG A O 1
ATOM 1730 N N . ILE A 1 211 ? 12.535 -11.844 -11.998 1.00 94.81 211 ILE A N 1
ATOM 1731 C CA . ILE A 1 211 ? 12.936 -10.439 -12.128 1.00 94.81 211 ILE A CA 1
ATOM 1732 C C . ILE A 1 211 ? 12.243 -9.593 -11.059 1.00 94.81 211 ILE A C 1
ATOM 1734 O O . ILE A 1 211 ? 12.911 -8.852 -10.349 1.00 94.81 211 ILE A O 1
ATOM 1738 N N . GLY A 1 212 ? 10.927 -9.747 -10.891 1.00 94.75 212 GLY A N 1
ATOM 1739 C CA . GLY A 1 212 ? 10.155 -9.050 -9.865 1.00 94.75 212 GLY A CA 1
ATOM 1740 C C . GLY A 1 212 ? 10.710 -9.281 -8.462 1.00 94.75 212 GLY A C 1
ATOM 1741 O O . GLY A 1 212 ? 10.937 -8.314 -7.743 1.00 94.75 212 GLY A O 1
ATOM 1742 N N . ASN A 1 213 ? 11.037 -10.535 -8.134 1.00 95.19 213 ASN A N 1
ATOM 1743 C CA . ASN A 1 213 ? 11.616 -10.917 -6.846 1.00 95.19 213 ASN A CA 1
ATOM 1744 C C . ASN A 1 213 ? 13.034 -10.366 -6.596 1.00 95.19 213 ASN A C 1
ATOM 1746 O O . ASN A 1 213 ? 13.469 -10.301 -5.452 1.00 95.19 213 ASN A O 1
ATOM 1750 N N . GLN A 1 214 ? 13.755 -9.955 -7.646 1.00 94.81 214 GLN A N 1
ATOM 1751 C CA . GLN A 1 214 ? 15.029 -9.232 -7.515 1.00 94.81 214 GLN A CA 1
ATOM 1752 C C . GLN A 1 214 ? 14.838 -7.729 -7.266 1.00 94.81 214 GLN A C 1
ATOM 1754 O O . GLN A 1 214 ? 15.752 -7.060 -6.791 1.00 94.81 214 GLN A O 1
ATOM 1759 N N . LEU A 1 215 ? 13.671 -7.175 -7.608 1.00 93.50 215 LEU A N 1
ATOM 1760 C CA . LEU A 1 215 ? 13.335 -5.771 -7.349 1.00 93.50 215 LEU A CA 1
ATOM 1761 C C . LEU A 1 215 ? 12.707 -5.562 -5.964 1.00 93.50 215 LEU A C 1
ATOM 1763 O O . LEU A 1 215 ? 12.763 -4.453 -5.441 1.00 93.50 215 LEU A O 1
ATOM 1767 N N . GLY A 1 216 ? 12.071 -6.593 -5.413 1.00 92.25 216 GLY A N 1
ATOM 1768 C CA . GLY A 1 216 ? 11.298 -6.576 -4.171 1.00 92.25 216 GLY A CA 1
ATOM 1769 C C . GLY A 1 216 ? 10.439 -7.837 -4.078 1.00 92.25 216 GLY A C 1
ATOM 1770 O O . GLY A 1 216 ? 10.663 -8.769 -4.831 1.00 92.25 216 GLY A O 1
ATOM 1771 N N . SER A 1 217 ? 9.426 -7.900 -3.217 1.00 92.62 217 SER A N 1
ATOM 1772 C CA . SER A 1 217 ? 8.475 -9.027 -3.251 1.00 92.62 217 SER A CA 1
ATOM 1773 C C . SER A 1 217 ? 7.489 -8.836 -4.407 1.00 92.62 217 SER A C 1
ATOM 1775 O O . SER A 1 217 ? 6.755 -7.845 -4.420 1.00 92.62 217 SER A O 1
ATOM 1777 N N . LEU A 1 218 ? 7.462 -9.729 -5.406 1.00 92.56 218 LEU A N 1
ATOM 1778 C CA . LEU A 1 218 ? 6.505 -9.601 -6.508 1.00 92.56 218 LEU A CA 1
ATOM 1779 C C . LEU A 1 218 ? 5.075 -9.811 -5.998 1.00 92.56 218 LEU A C 1
ATOM 1781 O O . LEU A 1 218 ? 4.721 -10.890 -5.532 1.00 92.56 218 LEU A O 1
ATOM 1785 N N . LEU A 1 219 ? 4.237 -8.794 -6.181 1.00 88.62 219 LEU A N 1
ATOM 1786 C CA . LEU A 1 219 ? 2.820 -8.842 -5.837 1.00 88.62 219 LEU A CA 1
ATOM 1787 C C . LEU A 1 219 ? 1.951 -9.166 -7.053 1.00 88.62 219 LEU A C 1
ATOM 1789 O O . LEU A 1 219 ? 0.980 -9.908 -6.935 1.00 88.62 219 LEU A O 1
ATOM 1793 N N . LYS A 1 220 ? 2.270 -8.590 -8.221 1.00 87.69 220 LYS A N 1
ATOM 1794 C CA . LYS A 1 220 ? 1.446 -8.750 -9.428 1.00 87.69 220 LYS A CA 1
ATOM 1795 C C . LYS A 1 220 ? 2.224 -8.511 -10.721 1.00 87.69 220 LYS A C 1
ATOM 1797 O O . LYS A 1 220 ? 3.099 -7.653 -10.776 1.00 87.69 220 LYS A O 1
ATOM 1802 N N . VAL A 1 221 ? 1.850 -9.226 -11.779 1.00 89.25 221 VAL A N 1
ATOM 1803 C CA . VAL A 1 221 ? 2.252 -8.943 -13.166 1.00 89.25 221 VAL A CA 1
ATOM 1804 C C . VAL A 1 221 ? 1.083 -8.248 -13.867 1.00 89.25 221 VAL A C 1
ATOM 1806 O O . VAL A 1 221 ? -0.064 -8.666 -13.710 1.00 89.25 221 VAL A O 1
ATOM 1809 N N . ASP A 1 222 ? 1.342 -7.157 -14.588 1.00 83.31 222 ASP A N 1
ATOM 1810 C CA . ASP A 1 222 ? 0.309 -6.460 -15.361 1.00 83.31 222 ASP A CA 1
ATOM 1811 C C . ASP A 1 222 ? -0.259 -7.403 -16.436 1.00 83.31 222 ASP A C 1
ATOM 1813 O O . ASP A 1 222 ? 0.495 -8.002 -17.201 1.00 83.31 222 ASP A O 1
ATOM 1817 N N . ALA A 1 223 ? -1.587 -7.527 -16.508 1.00 69.62 223 ALA A N 1
ATOM 1818 C CA . ALA A 1 223 ? -2.263 -8.410 -17.460 1.00 69.62 223 ALA A CA 1
ATOM 1819 C C . ALA A 1 223 ? -1.885 -8.081 -18.913 1.00 69.62 223 ALA A C 1
ATOM 1821 O O . ALA A 1 223 ? -1.714 -8.975 -19.729 1.00 69.62 223 ALA A O 1
ATOM 1822 N N . ARG A 1 224 ? -1.616 -6.804 -19.214 1.00 68.31 224 ARG A N 1
ATOM 1823 C CA . ARG A 1 224 ? -1.167 -6.386 -20.552 1.00 68.31 224 ARG A CA 1
ATOM 1824 C C . ARG A 1 224 ? 0.214 -6.905 -20.930 1.00 68.31 224 ARG A C 1
ATOM 1826 O O . ARG A 1 224 ? 0.502 -7.016 -22.117 1.00 68.31 224 ARG A O 1
ATOM 1833 N N . ALA A 1 225 ? 1.067 -7.174 -19.941 1.00 60.53 225 ALA A N 1
ATOM 1834 C CA . ALA A 1 225 ? 2.316 -7.873 -20.197 1.00 60.53 225 ALA A CA 1
ATOM 1835 C C . ALA A 1 225 ? 2.023 -9.339 -20.548 1.00 60.53 225 ALA A C 1
ATOM 1837 O O . ALA A 1 225 ? 2.645 -9.878 -21.446 1.00 60.53 225 ALA A O 1
ATOM 1838 N N . MET A 1 226 ? 1.029 -9.961 -19.915 1.00 59.66 226 MET A N 1
ATOM 1839 C CA . MET A 1 226 ? 0.679 -11.359 -20.174 1.00 59.66 226 MET A CA 1
ATOM 1840 C C . MET A 1 226 ? 0.028 -11.606 -21.531 1.00 59.66 226 MET A C 1
ATOM 1842 O O . MET A 1 226 ? 0.299 -12.632 -22.149 1.00 59.66 226 MET A O 1
ATOM 1846 N N . ASP A 1 227 ? -0.783 -10.665 -22.009 1.00 59.00 227 ASP A N 1
ATOM 1847 C CA . ASP A 1 227 ? -1.518 -10.830 -23.265 1.00 59.00 227 ASP A CA 1
ATOM 1848 C C . ASP A 1 227 ? -0.661 -10.524 -24.512 1.00 59.00 227 ASP A C 1
ATOM 1850 O O . ASP A 1 227 ? -1.130 -10.673 -25.636 1.00 59.00 227 ASP A O 1
ATOM 1854 N N . ASN A 1 228 ? 0.602 -10.091 -24.353 1.00 59.09 228 ASN A N 1
ATOM 1855 C CA . ASN A 1 228 ? 1.530 -9.699 -25.432 1.00 59.09 228 ASN A CA 1
ATOM 1856 C C . ASN A 1 228 ? 0.993 -8.644 -26.430 1.00 59.09 228 ASN A C 1
ATOM 1858 O O . ASN A 1 228 ? 1.679 -8.288 -27.387 1.00 59.09 228 ASN A O 1
ATOM 1862 N N . GLU A 1 229 ? -0.192 -8.074 -26.196 1.00 57.31 229 GLU A N 1
ATOM 1863 C CA . GLU A 1 229 ? -0.858 -7.126 -27.099 1.00 57.31 229 GLU A CA 1
ATOM 1864 C C . GLU A 1 229 ? -0.107 -5.788 -27.224 1.00 57.31 229 GLU A C 1
ATOM 1866 O O . GLU A 1 229 ? -0.321 -5.032 -28.174 1.00 57.31 229 GLU A O 1
ATOM 1871 N N . ARG A 1 230 ? 0.773 -5.466 -26.261 1.00 56.97 230 ARG A N 1
ATOM 1872 C CA . ARG A 1 230 ? 1.610 -4.253 -26.246 1.00 56.97 230 ARG A CA 1
ATOM 1873 C C . ARG A 1 230 ? 2.997 -4.528 -25.652 1.00 56.97 230 ARG A C 1
ATOM 1875 O O . ARG A 1 230 ? 3.322 -4.018 -24.583 1.00 56.97 230 ARG A O 1
ATOM 1882 N N . GLY A 1 231 ? 3.840 -5.277 -26.364 1.00 58.66 231 GLY A N 1
ATOM 1883 C CA . GLY A 1 231 ? 5.208 -5.654 -25.951 1.00 58.66 231 GLY A CA 1
ATOM 1884 C C . GLY A 1 231 ? 6.244 -4.520 -25.807 1.00 58.66 231 GLY A C 1
ATOM 1885 O O . GLY A 1 231 ? 7.442 -4.780 -25.825 1.00 58.66 231 GLY A O 1
ATOM 1886 N N . HIS A 1 232 ? 5.832 -3.254 -25.674 1.00 74.38 232 HIS A N 1
ATOM 1887 C CA . HIS A 1 232 ? 6.762 -2.129 -25.493 1.00 74.38 232 HIS A CA 1
ATOM 1888 C C . HIS A 1 232 ? 7.461 -2.150 -24.126 1.00 74.38 232 HIS A C 1
ATOM 1890 O O . HIS A 1 232 ? 8.576 -1.644 -23.992 1.00 74.38 232 HIS A O 1
ATOM 1896 N N . PHE A 1 233 ? 6.803 -2.698 -23.102 1.00 81.94 233 PHE A N 1
ATOM 1897 C CA . PHE A 1 233 ? 7.379 -2.889 -21.776 1.00 81.94 233 PHE A CA 1
ATOM 1898 C C . PHE A 1 233 ? 6.601 -3.943 -20.982 1.00 81.94 233 PHE A C 1
ATOM 1900 O O . PHE A 1 233 ? 5.371 -3.977 -21.033 1.00 81.94 233 PHE A O 1
ATOM 1907 N N . ALA A 1 234 ? 7.305 -4.731 -20.167 1.00 89.31 234 ALA A N 1
ATOM 1908 C CA . ALA A 1 234 ? 6.663 -5.507 -19.110 1.00 89.31 234 ALA A CA 1
ATOM 1909 C C . ALA A 1 234 ? 6.444 -4.609 -17.887 1.00 89.31 234 ALA A C 1
ATOM 1911 O O . ALA A 1 234 ? 7.216 -3.677 -17.639 1.00 89.31 234 ALA A O 1
ATOM 1912 N N . ARG A 1 235 ? 5.390 -4.860 -17.110 1.00 90.44 235 ARG A N 1
ATOM 1913 C CA . ARG A 1 235 ? 5.060 -4.056 -15.928 1.00 90.44 235 ARG A CA 1
ATOM 1914 C C . ARG A 1 235 ? 4.748 -4.957 -14.741 1.00 90.44 235 ARG A C 1
ATOM 1916 O O . ARG A 1 235 ? 3.901 -5.840 -14.829 1.00 90.44 235 ARG A O 1
ATOM 1923 N N . LEU A 1 236 ? 5.466 -4.737 -13.644 1.00 92.50 236 LEU A N 1
ATOM 1924 C CA . LEU A 1 236 ? 5.442 -5.562 -12.437 1.00 92.50 236 LEU A CA 1
ATOM 1925 C C . LEU A 1 236 ? 5.092 -4.695 -11.230 1.00 92.50 236 LEU A C 1
ATOM 1927 O O . LEU A 1 236 ? 5.626 -3.603 -11.082 1.00 92.50 236 LEU A O 1
ATOM 1931 N N . CYS A 1 237 ? 4.215 -5.170 -10.359 1.00 90.75 237 CYS A N 1
ATOM 1932 C CA . CYS A 1 237 ? 3.942 -4.569 -9.062 1.00 90.75 237 CYS A CA 1
ATOM 1933 C C . CYS A 1 237 ? 4.775 -5.294 -8.013 1.00 90.75 237 CYS A C 1
ATOM 1935 O O . CYS A 1 237 ? 4.564 -6.485 -7.780 1.00 90.75 237 CYS A O 1
ATOM 1937 N N . VAL A 1 238 ? 5.689 -4.580 -7.368 1.00 92.00 238 VAL A N 1
ATOM 1938 C CA . VAL A 1 238 ? 6.619 -5.141 -6.384 1.00 92.00 238 VAL A CA 1
ATOM 1939 C C . VAL A 1 238 ? 6.504 -4.389 -5.063 1.00 92.00 238 VAL A C 1
ATOM 1941 O O . VAL A 1 238 ? 6.401 -3.163 -5.056 1.00 92.00 238 VAL A O 1
ATOM 1944 N N . GLN A 1 239 ? 6.502 -5.113 -3.948 1.00 90.12 239 GLN A N 1
ATOM 1945 C CA . GLN A 1 239 ? 6.655 -4.538 -2.616 1.00 90.12 239 GLN A CA 1
ATOM 1946 C C . GLN A 1 239 ? 8.135 -4.279 -2.362 1.00 90.12 239 GLN A C 1
ATOM 1948 O O . GLN A 1 239 ? 8.949 -5.200 -2.419 1.00 90.12 239 GLN A O 1
ATOM 1953 N N . ILE A 1 240 ? 8.471 -3.031 -2.076 1.00 89.56 240 ILE A N 1
ATOM 1954 C CA . ILE A 1 240 ? 9.833 -2.570 -1.825 1.00 89.56 240 ILE A CA 1
ATOM 1955 C C . ILE A 1 240 ? 9.984 -2.123 -0.373 1.00 89.56 240 ILE A C 1
ATOM 1957 O O . ILE A 1 240 ? 9.028 -1.648 0.247 1.00 89.56 240 ILE A O 1
ATOM 1961 N N . ASP A 1 241 ? 11.202 -2.252 0.136 1.00 87.50 241 ASP A N 1
ATOM 1962 C CA . ASP A 1 241 ? 11.644 -1.642 1.386 1.00 87.50 241 ASP A CA 1
ATOM 1963 C C . ASP A 1 241 ? 12.083 -0.195 1.110 1.00 87.50 241 ASP A C 1
ATOM 1965 O O . ASP A 1 241 ? 12.901 0.064 0.227 1.00 87.50 241 ASP A O 1
ATOM 1969 N N . LEU A 1 242 ? 11.498 0.757 1.834 1.00 84.00 242 LEU A N 1
ATOM 1970 C CA . LEU A 1 242 ? 11.762 2.191 1.705 1.00 84.00 242 LEU A CA 1
ATOM 1971 C C . LEU A 1 242 ? 13.105 2.593 2.324 1.00 84.00 242 LEU A C 1
ATOM 1973 O O . LEU A 1 242 ? 13.654 3.644 1.980 1.00 84.00 242 LEU A O 1
ATOM 1977 N N . GLU A 1 243 ? 13.639 1.770 3.224 1.00 84.81 243 GLU A N 1
ATOM 1978 C CA . GLU A 1 243 ? 14.932 1.994 3.865 1.00 84.81 243 GLU A CA 1
ATOM 1979 C C . GLU A 1 243 ? 16.101 1.584 2.959 1.00 84.81 243 GLU A C 1
ATOM 1981 O O . GLU A 1 243 ? 17.239 2.016 3.175 1.00 84.81 243 GLU A O 1
ATOM 1986 N N . GLN A 1 244 ? 15.813 0.820 1.902 1.00 85.81 244 GLN A N 1
ATOM 1987 C CA . GLN A 1 244 ? 16.783 0.350 0.923 1.00 85.81 244 GLN A CA 1
ATOM 1988 C C . GLN A 1 244 ? 16.748 1.178 -0.372 1.00 85.81 244 GLN A C 1
ATOM 1990 O O . GLN A 1 244 ? 15.713 1.731 -0.754 1.00 85.81 244 GLN A O 1
ATOM 1995 N N . PRO A 1 245 ? 17.894 1.315 -1.063 1.00 86.81 245 PRO A N 1
ATOM 1996 C CA . PRO A 1 245 ? 17.931 1.962 -2.365 1.00 86.81 245 PRO A CA 1
ATOM 1997 C C . PRO A 1 245 ? 17.176 1.142 -3.417 1.00 86.81 245 PRO A C 1
ATOM 1999 O O . PRO A 1 245 ? 17.261 -0.083 -3.449 1.00 86.81 245 PRO A O 1
ATOM 2002 N N . LEU A 1 246 ? 16.491 1.826 -4.333 1.00 89.56 246 LEU A N 1
ATOM 2003 C CA . LEU A 1 246 ? 15.792 1.173 -5.439 1.00 89.56 246 LEU A CA 1
ATOM 2004 C C . LEU A 1 246 ? 16.752 0.569 -6.474 1.00 89.56 246 LEU A C 1
ATOM 2006 O O . LEU A 1 246 ? 17.699 1.215 -6.934 1.00 89.56 246 LEU A O 1
ATOM 2010 N N . THR A 1 247 ? 16.428 -0.635 -6.945 1.00 92.12 247 THR A N 1
ATOM 2011 C CA . THR A 1 247 ? 17.158 -1.323 -8.017 1.00 92.12 247 THR A CA 1
ATOM 2012 C C . THR A 1 247 ? 16.849 -0.706 -9.383 1.00 92.12 247 THR A C 1
ATOM 2014 O O . THR A 1 247 ? 15.831 -0.986 -10.009 1.00 92.12 247 THR A O 1
ATOM 2017 N N . SER A 1 248 ? 17.751 0.130 -9.900 1.00 91.81 248 SER A N 1
ATOM 2018 C CA . SER A 1 248 ? 17.547 0.817 -11.190 1.00 91.81 248 SER A CA 1
ATOM 2019 C C . SER A 1 248 ? 17.812 -0.049 -12.432 1.00 91.81 248 SER A C 1
ATOM 2021 O O . SER A 1 248 ? 17.383 0.299 -13.538 1.00 91.81 248 SER A O 1
ATOM 2023 N N . ARG A 1 249 ? 18.552 -1.156 -12.284 1.00 94.44 249 ARG A N 1
ATOM 2024 C CA . ARG A 1 249 ? 18.937 -2.072 -13.369 1.00 94.44 249 ARG A CA 1
ATOM 2025 C C . ARG A 1 249 ? 19.052 -3.502 -12.852 1.00 94.44 249 ARG A C 1
ATOM 2027 O O . ARG A 1 249 ? 19.537 -3.710 -11.745 1.00 94.44 249 ARG A O 1
ATOM 2034 N N . VAL A 1 250 ? 18.692 -4.474 -13.684 1.00 94.88 250 VAL A N 1
ATOM 2035 C CA . VAL A 1 250 ? 18.852 -5.910 -13.411 1.00 94.88 250 VAL A CA 1
ATOM 2036 C C . VAL A 1 250 ? 19.628 -6.547 -14.556 1.00 94.88 250 VAL A C 1
ATOM 2038 O O . VAL A 1 250 ? 19.358 -6.268 -15.722 1.00 94.88 250 VAL A O 1
ATOM 2041 N N . ARG A 1 251 ? 20.604 -7.400 -14.240 1.00 95.12 251 ARG A N 1
ATOM 2042 C CA . ARG A 1 251 ? 21.300 -8.211 -15.246 1.00 95.12 251 ARG A CA 1
ATOM 2043 C C . ARG A 1 251 ? 20.522 -9.504 -15.472 1.00 95.12 251 ARG A C 1
ATOM 2045 O O . ARG A 1 251 ? 20.277 -10.237 -14.518 1.00 95.12 251 ARG A O 1
ATOM 2052 N N . ILE A 1 252 ? 20.149 -9.772 -16.717 1.00 93.44 252 ILE A N 1
ATOM 2053 C CA . ILE A 1 252 ? 19.440 -10.982 -17.136 1.00 93.44 252 ILE A CA 1
ATOM 2054 C C . ILE A 1 252 ? 20.319 -11.647 -18.190 1.00 93.44 252 ILE A C 1
ATOM 2056 O O . ILE A 1 252 ? 20.441 -11.124 -19.291 1.00 93.44 252 ILE A O 1
ATOM 2060 N N . ALA A 1 253 ? 20.974 -12.757 -17.841 1.00 90.25 253 ALA A N 1
ATOM 2061 C CA . ALA A 1 253 ? 22.033 -13.340 -18.672 1.00 90.25 253 ALA A CA 1
ATOM 2062 C C . ALA A 1 253 ? 23.043 -12.255 -19.116 1.00 90.25 253 ALA A C 1
ATOM 2064 O O . ALA A 1 253 ? 23.599 -11.556 -18.263 1.00 90.25 253 ALA A O 1
ATOM 2065 N N . ASP A 1 254 ? 23.215 -12.068 -20.424 1.00 90.62 254 ASP A N 1
ATOM 2066 C CA . ASP A 1 254 ? 24.174 -11.123 -21.003 1.00 90.62 254 ASP A CA 1
ATOM 2067 C C . ASP A 1 254 ? 23.598 -9.714 -21.234 1.00 90.62 254 ASP A C 1
ATOM 2069 O O . ASP A 1 254 ? 24.313 -8.816 -21.681 1.00 90.62 254 ASP A O 1
ATOM 2073 N N . MET A 1 255 ? 22.321 -9.476 -20.903 1.00 93.31 255 MET A N 1
ATOM 2074 C CA . MET A 1 255 ? 21.678 -8.170 -21.068 1.00 93.31 255 MET A CA 1
ATOM 2075 C C . MET A 1 255 ? 21.488 -7.423 -19.743 1.00 93.31 255 MET A C 1
ATOM 2077 O O . MET A 1 255 ? 21.286 -8.004 -18.674 1.00 93.31 255 MET A O 1
ATOM 2081 N N . ILE A 1 256 ? 21.509 -6.090 -19.817 1.00 95.62 256 ILE A N 1
ATOM 2082 C CA . ILE A 1 256 ? 21.171 -5.205 -18.697 1.00 95.62 256 ILE A CA 1
ATOM 2083 C C . ILE A 1 256 ? 19.786 -4.615 -18.951 1.00 95.62 256 ILE A C 1
ATOM 2085 O O . ILE A 1 256 ? 19.621 -3.740 -19.801 1.00 95.62 256 ILE A O 1
ATOM 2089 N N . GLN A 1 257 ? 18.804 -5.046 -18.167 1.00 95.50 257 GLN A N 1
ATOM 2090 C CA . GLN A 1 257 ? 17.456 -4.498 -18.184 1.00 95.50 257 GLN A CA 1
ATOM 2091 C C . GLN A 1 257 ? 17.389 -3.243 -17.311 1.00 95.50 257 GLN A C 1
ATOM 2093 O O . GLN A 1 257 ? 17.675 -3.284 -16.112 1.00 95.50 257 GLN A O 1
ATOM 2098 N N . LYS A 1 258 ? 16.984 -2.114 -17.898 1.00 94.50 258 LYS A N 1
ATOM 2099 C CA . LYS A 1 258 ? 16.687 -0.882 -17.149 1.00 94.50 258 LYS A CA 1
ATOM 2100 C C . LYS A 1 258 ? 15.315 -0.996 -16.490 1.00 94.50 258 LYS A C 1
ATOM 2102 O O . LYS A 1 258 ? 14.396 -1.541 -17.098 1.00 94.50 258 LYS A O 1
ATOM 2107 N N . ILE A 1 259 ? 15.176 -0.442 -15.289 1.00 94.31 259 ILE A N 1
ATOM 2108 C CA . ILE A 1 259 ? 13.927 -0.432 -14.523 1.00 94.31 259 ILE A CA 1
ATOM 2109 C C . ILE A 1 259 ? 13.444 1.009 -14.374 1.00 94.31 259 ILE A C 1
ATOM 2111 O O . ILE A 1 259 ? 14.218 1.902 -14.030 1.00 94.31 259 ILE A O 1
ATOM 2115 N N . GLN A 1 260 ? 12.161 1.245 -14.642 1.00 90.69 260 GLN A N 1
ATOM 2116 C CA . GLN A 1 260 ? 11.518 2.541 -14.437 1.00 90.69 260 GLN A CA 1
ATOM 2117 C C . GLN A 1 260 ? 10.371 2.395 -13.440 1.00 90.69 260 GLN A C 1
ATOM 2119 O O . GLN A 1 260 ? 9.363 1.764 -13.750 1.00 90.69 260 GLN A O 1
ATOM 2124 N N . TYR A 1 261 ? 10.511 2.991 -12.261 1.00 88.81 261 TYR A N 1
ATOM 2125 C CA . TYR A 1 261 ? 9.461 2.975 -11.246 1.00 88.81 261 TYR A CA 1
ATOM 2126 C C . TYR A 1 261 ? 8.412 4.066 -11.493 1.00 88.81 261 TYR A C 1
ATOM 2128 O O . TYR A 1 261 ? 8.738 5.187 -11.883 1.00 88.81 261 TYR A O 1
ATOM 2136 N N . GLU A 1 262 ? 7.148 3.746 -11.234 1.00 83.88 262 GLU A N 1
ATOM 2137 C CA . GLU A 1 262 ? 6.006 4.655 -11.318 1.00 83.88 262 GLU A CA 1
ATOM 2138 C C . GLU A 1 262 ? 5.426 4.926 -9.925 1.00 83.88 262 GLU A C 1
ATOM 2140 O O . GLU A 1 262 ? 5.537 4.106 -9.015 1.00 83.88 262 GLU A O 1
ATOM 2145 N N . GLY A 1 263 ? 4.771 6.077 -9.759 1.00 70.81 263 GLY A N 1
ATOM 2146 C CA . GLY A 1 263 ? 4.074 6.411 -8.511 1.00 70.81 263 GLY A CA 1
ATOM 2147 C C . GLY A 1 263 ? 4.983 6.836 -7.352 1.00 70.81 263 GLY A C 1
ATOM 2148 O O . GLY A 1 263 ? 4.490 7.045 -6.247 1.00 70.81 263 GLY A O 1
ATOM 2149 N N . ILE A 1 264 ? 6.287 7.021 -7.589 1.00 73.75 264 ILE A N 1
ATOM 2150 C CA . ILE A 1 264 ? 7.242 7.467 -6.567 1.00 73.75 264 ILE A CA 1
ATOM 2151 C C . ILE A 1 264 ? 7.551 8.957 -6.754 1.00 73.75 264 ILE A C 1
ATOM 2153 O O . ILE A 1 264 ? 8.160 9.357 -7.743 1.00 73.75 264 ILE A O 1
ATOM 2157 N N . SER A 1 265 ? 7.126 9.800 -5.808 1.00 62.44 265 SER A N 1
ATOM 2158 C CA . SER A 1 265 ? 7.255 11.265 -5.914 1.00 62.44 265 SER A CA 1
ATOM 2159 C C . SER A 1 265 ? 8.515 11.856 -5.272 1.00 62.44 265 SER A C 1
ATOM 2161 O O . SER A 1 265 ? 8.818 13.024 -5.505 1.00 62.44 265 SER A O 1
ATOM 2163 N N . ALA A 1 266 ? 9.250 11.085 -4.469 1.00 68.12 266 ALA A N 1
ATOM 2164 C CA . ALA A 1 266 ? 10.466 11.538 -3.796 1.00 68.12 266 ALA A CA 1
ATOM 2165 C C . ALA A 1 266 ? 11.486 10.396 -3.731 1.00 68.12 266 ALA A C 1
ATOM 2167 O O . ALA A 1 266 ? 11.452 9.595 -2.803 1.00 68.12 266 ALA A O 1
ATOM 2168 N N . ILE A 1 267 ? 12.357 10.304 -4.736 1.00 76.12 267 ILE A N 1
ATOM 2169 C CA . ILE A 1 267 ? 13.550 9.450 -4.704 1.00 76.12 267 ILE A CA 1
ATOM 2170 C C . ILE A 1 267 ? 14.751 10.369 -4.520 1.00 76.12 267 ILE A C 1
ATOM 2172 O O . ILE A 1 267 ? 14.877 11.388 -5.208 1.00 76.12 267 ILE A O 1
ATOM 2176 N N . CYS A 1 268 ? 15.641 10.005 -3.609 1.00 76.62 268 CYS A N 1
ATOM 2177 C CA . CYS A 1 268 ? 16.916 10.674 -3.471 1.00 76.62 268 CYS A CA 1
ATOM 2178 C C . CYS A 1 268 ? 17.895 10.124 -4.507 1.00 76.62 268 CYS A C 1
ATOM 2180 O O . CYS A 1 268 ? 18.222 8.941 -4.487 1.00 76.62 268 CYS A O 1
ATOM 2182 N N . PHE A 1 269 ? 18.390 10.980 -5.400 1.00 76.69 269 PHE A N 1
ATOM 2183 C CA . PHE A 1 269 ? 19.356 10.575 -6.428 1.00 76.69 269 PHE A CA 1
ATOM 2184 C C . PHE A 1 269 ? 20.777 10.343 -5.890 1.00 76.69 269 PHE A C 1
ATOM 2186 O O . PHE A 1 269 ? 21.601 9.809 -6.621 1.00 76.69 269 PHE A O 1
ATOM 2193 N N . GLU A 1 270 ? 21.048 10.702 -4.630 1.00 80.56 270 GLU A N 1
ATOM 2194 C CA . GLU A 1 270 ? 22.333 10.438 -3.968 1.00 80.56 270 GLU A CA 1
ATOM 2195 C C . GLU A 1 270 ? 22.354 9.044 -3.326 1.00 80.56 270 GLU A C 1
ATOM 2197 O O . GLU A 1 270 ? 23.222 8.229 -3.611 1.00 80.56 270 GLU A O 1
ATOM 2202 N N . CYS A 1 271 ? 21.368 8.739 -2.473 1.00 79.81 271 CYS A N 1
ATOM 2203 C CA . CYS A 1 271 ? 21.339 7.487 -1.710 1.00 79.81 271 CYS A CA 1
ATOM 2204 C C . CYS A 1 271 ? 20.379 6.429 -2.277 1.00 79.81 271 CYS A C 1
ATOM 2206 O O . CYS A 1 271 ? 20.299 5.334 -1.729 1.00 79.81 271 CYS A O 1
ATOM 2208 N N . GLY A 1 272 ? 19.613 6.746 -3.327 1.00 74.44 272 GLY A N 1
ATOM 2209 C CA . GLY A 1 272 ? 18.683 5.831 -4.000 1.00 74.44 272 GLY A CA 1
ATOM 2210 C C . GLY A 1 272 ? 17.398 5.500 -3.233 1.00 74.44 272 GLY A C 1
ATOM 2211 O O . GLY A 1 272 ? 16.580 4.735 -3.745 1.00 74.44 272 GLY A O 1
ATOM 2212 N N . ARG A 1 273 ? 17.207 6.044 -2.023 1.00 80.62 273 ARG A N 1
ATOM 2213 C CA . ARG A 1 273 ? 16.062 5.737 -1.148 1.00 80.62 273 ARG A CA 1
ATOM 2214 C C . ARG A 1 273 ? 14.846 6.603 -1.452 1.00 80.62 273 ARG A C 1
ATOM 2216 O O . ARG A 1 273 ? 14.962 7.736 -1.931 1.00 80.62 273 ARG A O 1
ATOM 2223 N N . VAL A 1 274 ? 13.674 6.074 -1.122 1.00 79.56 274 VAL A N 1
ATOM 2224 C CA . VAL A 1 274 ? 12.389 6.761 -1.276 1.00 79.56 274 VAL A CA 1
ATOM 2225 C C . VAL A 1 274 ? 12.059 7.557 -0.007 1.00 79.56 274 VAL A C 1
ATOM 2227 O O . VAL A 1 274 ? 12.345 7.125 1.102 1.00 79.56 274 VAL A O 1
ATOM 2230 N N . GLY A 1 275 ? 11.441 8.727 -0.160 1.00 75.00 275 GLY A N 1
ATOM 2231 C CA . GLY A 1 275 ? 10.909 9.541 0.940 1.00 75.00 275 GLY A CA 1
ATOM 2232 C C . GLY A 1 275 ? 11.569 10.910 1.105 1.00 75.00 275 GLY A C 1
ATOM 2233 O O . GLY A 1 275 ? 11.037 11.751 1.821 1.00 75.00 275 GLY A O 1
ATOM 2234 N N . HIS A 1 276 ? 12.681 11.181 0.418 1.00 76.31 276 HIS A N 1
ATOM 2235 C CA . HIS A 1 276 ? 13.351 12.484 0.457 1.00 76.31 276 HIS A CA 1
ATOM 2236 C C . HIS A 1 276 ? 14.006 12.825 -0.887 1.00 76.31 276 HIS A C 1
ATOM 2238 O O . HIS A 1 276 ? 14.182 11.965 -1.748 1.00 76.31 276 HIS A O 1
ATOM 2244 N N . ARG A 1 277 ? 14.346 14.103 -1.085 1.00 79.12 277 ARG A N 1
ATOM 2245 C CA . ARG A 1 277 ? 15.117 14.573 -2.249 1.00 79.12 277 ARG A CA 1
ATOM 2246 C C . ARG A 1 277 ? 16.587 14.711 -1.873 1.00 79.12 277 ARG A C 1
ATOM 2248 O O . ARG A 1 277 ? 16.922 14.734 -0.692 1.00 79.12 277 ARG A O 1
ATOM 2255 N N . ILE A 1 278 ? 17.449 14.869 -2.876 1.00 79.12 278 ILE A N 1
ATOM 2256 C CA . ILE A 1 278 ? 18.892 15.062 -2.678 1.00 79.12 278 ILE A CA 1
ATOM 2257 C C . ILE A 1 278 ? 19.205 16.175 -1.665 1.00 79.12 278 ILE A C 1
ATOM 2259 O O . ILE A 1 278 ? 20.116 16.031 -0.859 1.00 79.12 278 ILE A O 1
ATOM 2263 N N . ASP A 1 279 ? 18.425 17.255 -1.635 1.00 80.38 279 ASP A N 1
ATOM 2264 C CA . ASP A 1 279 ? 18.622 18.405 -0.735 1.00 80.38 279 ASP A CA 1
ATOM 2265 C C . ASP A 1 279 ? 18.394 18.090 0.744 1.00 80.38 279 ASP A C 1
ATOM 2267 O O . ASP A 1 279 ? 18.968 18.746 1.604 1.00 80.38 279 ASP A O 1
ATOM 2271 N N . SER A 1 280 ? 17.624 17.044 1.038 1.00 77.38 280 SER A N 1
ATOM 2272 C CA . SER A 1 280 ? 17.297 16.601 2.397 1.00 77.38 280 SER A CA 1
ATOM 2273 C C . SER A 1 280 ? 17.888 15.221 2.699 1.00 77.38 280 SER A C 1
ATOM 2275 O O . SER A 1 280 ? 17.356 14.490 3.530 1.00 77.38 280 SER A O 1
ATOM 2277 N N . CYS A 1 281 ? 18.946 14.828 1.980 1.00 80.56 281 CYS A N 1
ATOM 2278 C CA . CYS A 1 281 ? 19.580 13.523 2.133 1.00 80.56 281 CYS A CA 1
ATOM 2279 C C . CYS A 1 281 ? 20.420 13.454 3.417 1.00 80.56 281 CYS A C 1
ATOM 2281 O O . CYS A 1 281 ? 21.407 14.184 3.515 1.00 80.56 281 CYS A O 1
ATOM 2283 N N . PRO A 1 282 ? 20.114 12.540 4.360 1.00 78.38 282 PRO A N 1
ATOM 2284 C CA . PRO A 1 282 ? 20.911 12.359 5.577 1.00 78.38 282 PRO A CA 1
ATOM 2285 C C . PRO A 1 282 ? 22.334 11.862 5.295 1.00 78.38 282 PRO A C 1
ATOM 2287 O O . PRO A 1 282 ? 23.226 12.021 6.118 1.00 78.38 282 PRO A O 1
ATOM 2290 N N . SER A 1 283 ? 22.544 11.244 4.130 1.00 74.50 283 SER A N 1
ATOM 2291 C CA . SER A 1 283 ? 23.837 10.706 3.701 1.00 74.50 283 SER A CA 1
ATOM 2292 C C . SER A 1 283 ? 24.729 11.744 3.015 1.00 74.50 283 SER A C 1
ATOM 2294 O O . SER A 1 283 ? 25.839 11.399 2.616 1.00 74.50 283 SER A O 1
ATOM 2296 N N . LYS A 1 284 ? 24.280 13.002 2.862 1.00 66.81 284 LYS A N 1
ATOM 2297 C CA . LYS A 1 284 ? 25.153 14.078 2.383 1.00 66.81 284 LYS A CA 1
ATOM 2298 C C . LYS A 1 284 ? 26.237 14.334 3.426 1.00 66.81 284 LYS A C 1
ATOM 2300 O O . LYS A 1 284 ? 25.975 14.900 4.483 1.00 66.81 284 LYS A O 1
ATOM 2305 N N . ILE A 1 285 ? 27.468 13.956 3.094 1.00 59.75 285 ILE A N 1
ATOM 2306 C CA . ILE A 1 285 ? 28.659 14.471 3.766 1.00 59.75 285 ILE A CA 1
ATOM 2307 C C . ILE A 1 285 ? 28.631 15.984 3.535 1.00 59.75 285 ILE A C 1
ATOM 2309 O O . ILE A 1 285 ? 28.707 16.435 2.391 1.00 59.75 285 ILE A O 1
ATOM 2313 N N . ALA A 1 286 ? 28.434 16.767 4.598 1.00 53.28 286 ALA A N 1
ATOM 2314 C CA . ALA A 1 286 ? 28.529 18.217 4.505 1.00 53.28 286 ALA A CA 1
ATOM 2315 C C . ALA A 1 286 ? 29.890 18.561 3.875 1.00 53.28 286 ALA A C 1
ATOM 2317 O O . ALA A 1 286 ? 30.900 18.005 4.321 1.00 53.28 286 ALA A O 1
ATOM 2318 N N . PRO A 1 287 ? 29.956 19.421 2.840 1.00 49.00 287 PRO A N 1
ATOM 2319 C CA . PRO A 1 287 ? 31.243 19.866 2.337 1.00 49.00 287 PRO A CA 1
ATOM 2320 C C . PRO A 1 287 ? 31.983 20.491 3.516 1.00 49.00 287 PRO A C 1
ATOM 2322 O O . PRO A 1 287 ? 31.475 21.419 4.150 1.00 49.00 287 PRO A O 1
ATOM 2325 N N . ALA A 1 288 ? 33.144 19.926 3.854 1.00 48.84 288 ALA A N 1
ATOM 2326 C CA . ALA A 1 288 ? 34.032 20.518 4.835 1.00 48.84 288 ALA A CA 1
ATOM 2327 C C . ALA A 1 288 ? 34.233 21.977 4.419 1.00 48.84 288 ALA A C 1
ATOM 2329 O O . ALA A 1 288 ? 34.700 22.246 3.311 1.00 48.84 288 ALA A O 1
ATOM 2330 N N . SER A 1 289 ? 33.795 22.904 5.273 1.00 45.84 289 SER A N 1
ATOM 2331 C CA . SER A 1 289 ? 34.034 24.328 5.068 1.00 45.84 289 SER A CA 1
ATOM 2332 C C . SER A 1 289 ? 35.526 24.498 4.772 1.00 45.84 289 SER A C 1
ATOM 2334 O O . SER A 1 289 ? 36.330 23.977 5.555 1.00 45.84 289 SER A O 1
ATOM 2336 N N . PRO A 1 290 ? 35.931 25.133 3.656 1.00 46.69 290 PRO A N 1
ATOM 2337 C CA . PRO A 1 290 ? 37.338 25.382 3.417 1.00 46.69 290 PRO A CA 1
ATOM 2338 C C . PRO A 1 290 ? 37.820 26.272 4.558 1.00 46.69 290 PRO A C 1
ATOM 2340 O O . PRO A 1 290 ? 37.454 27.443 4.652 1.00 46.69 290 PRO A O 1
ATOM 2343 N N . ALA A 1 291 ? 38.591 25.685 5.472 1.00 46.53 291 ALA A N 1
ATOM 2344 C CA . ALA A 1 291 ? 39.280 26.432 6.500 1.00 46.53 291 ALA A CA 1
ATOM 2345 C C . ALA A 1 291 ? 40.125 27.491 5.786 1.00 46.53 291 ALA A C 1
ATOM 2347 O O . ALA A 1 291 ? 41.017 27.151 5.007 1.00 46.53 291 ALA A O 1
ATOM 2348 N N . SER A 1 292 ? 39.807 28.768 6.010 1.00 49.69 292 SER A N 1
ATOM 2349 C CA . SER A 1 292 ? 40.623 29.878 5.528 1.00 49.69 292 SER A CA 1
ATOM 2350 C C . SER A 1 292 ? 42.087 29.623 5.907 1.00 49.69 292 SER A C 1
ATOM 2352 O O . SER A 1 292 ? 42.345 29.285 7.070 1.00 49.69 292 SER A O 1
ATOM 2354 N N . PRO A 1 293 ? 43.052 29.771 4.980 1.00 44.78 293 PRO A N 1
ATOM 2355 C CA . PRO A 1 293 ? 44.462 29.626 5.309 1.00 44.78 293 PRO A CA 1
ATOM 2356 C C . PRO A 1 293 ? 44.821 30.631 6.405 1.00 44.78 293 PRO A C 1
ATOM 2358 O O . PRO A 1 293 ? 44.719 31.842 6.206 1.00 44.78 293 PRO A O 1
ATOM 2361 N N . ARG A 1 294 ? 45.213 30.132 7.582 1.00 47.62 294 ARG A N 1
ATOM 2362 C CA . ARG A 1 294 ? 45.805 30.973 8.622 1.00 47.62 294 ARG A CA 1
ATOM 2363 C C . ARG A 1 294 ? 47.171 31.420 8.112 1.00 47.62 294 ARG A C 1
ATOM 2365 O O . ARG A 1 294 ? 48.043 30.589 7.875 1.00 47.62 294 ARG A O 1
ATOM 2372 N N . ILE A 1 295 ? 47.326 32.723 7.917 1.00 48.75 295 ILE A N 1
ATOM 2373 C CA . ILE A 1 295 ? 48.622 33.359 7.680 1.00 48.75 295 ILE A CA 1
ATOM 2374 C C . ILE A 1 295 ? 49.452 33.157 8.962 1.00 48.75 295 ILE A C 1
ATOM 2376 O O . ILE A 1 295 ? 48.945 33.490 10.035 1.00 48.75 295 ILE A O 1
ATOM 2380 N N . PRO A 1 296 ? 50.673 32.594 8.906 1.00 45.25 296 PRO A N 1
ATOM 2381 C CA . PRO A 1 296 ? 51.527 32.495 10.085 1.00 45.25 296 PRO A CA 1
ATOM 2382 C C . PRO A 1 296 ? 51.990 33.893 10.512 1.00 45.25 296 PRO A C 1
ATOM 2384 O O . PRO A 1 296 ? 52.555 34.630 9.702 1.00 45.25 296 PRO A O 1
ATOM 2387 N N . GLU A 1 297 ? 51.753 34.257 11.772 1.00 52.06 297 GLU A N 1
ATOM 2388 C CA . GLU A 1 297 ? 52.364 35.441 12.385 1.00 52.06 297 GLU A CA 1
ATOM 2389 C C . GLU A 1 297 ? 53.894 35.263 12.470 1.00 52.06 297 GLU A C 1
ATOM 2391 O O . GLU A 1 297 ? 54.369 34.157 12.749 1.00 52.06 297 GLU A O 1
ATOM 2396 N N . PRO A 1 298 ? 54.692 36.319 12.225 1.00 45.41 298 PRO A N 1
ATOM 2397 C CA . PRO A 1 298 ? 56.140 3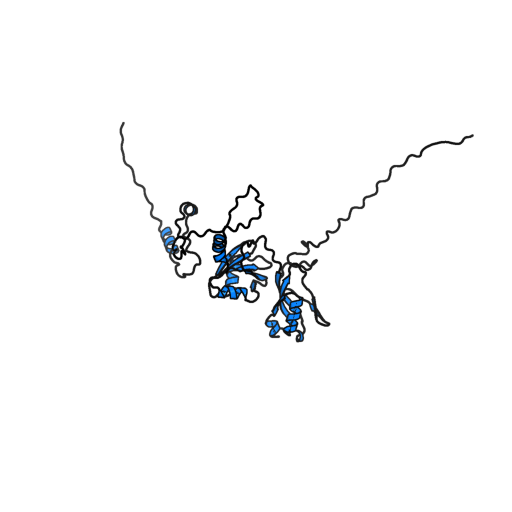6.239 12.343 1.00 45.41 298 PRO A CA 1
ATOM 2398 C C . PRO A 1 298 ? 56.561 36.198 13.819 1.00 45.41 298 PRO A C 1
ATOM 2400 O O . PRO A 1 298 ? 56.159 37.043 14.620 1.00 45.41 298 PRO A O 1
ATOM 2403 N N . ASN A 1 299 ? 57.400 35.218 14.163 1.00 55.66 299 ASN A N 1
ATOM 2404 C CA . ASN A 1 299 ? 57.981 35.066 15.497 1.00 55.66 299 ASN A CA 1
ATOM 2405 C C . ASN A 1 299 ? 58.787 36.315 15.915 1.00 55.66 299 ASN A C 1
ATOM 2407 O O . ASN A 1 299 ? 59.508 36.878 15.084 1.00 55.66 299 ASN A O 1
ATOM 2411 N N . PRO A 1 300 ? 58.737 36.718 17.198 1.00 52.84 300 PRO A N 1
ATOM 2412 C CA . PRO A 1 300 ? 59.566 37.799 17.715 1.00 52.84 300 PRO A CA 1
ATOM 2413 C C . PRO A 1 300 ? 61.048 37.379 17.793 1.00 52.84 300 PRO A C 1
ATOM 2415 O O . PRO A 1 300 ? 61.345 36.202 18.019 1.00 52.84 300 PRO A O 1
ATOM 2418 N N . PRO A 1 301 ? 61.993 38.321 17.617 1.00 48.75 301 PRO A N 1
ATOM 2419 C CA . PRO A 1 301 ? 63.416 38.015 17.610 1.00 48.75 301 PRO A CA 1
ATOM 2420 C C . PRO A 1 301 ? 63.916 37.667 19.017 1.00 48.75 301 PRO A C 1
ATOM 2422 O O . PRO A 1 301 ? 63.738 38.424 19.969 1.00 48.75 301 PRO A O 1
ATOM 2425 N N . SER A 1 302 ? 64.581 36.520 19.121 1.00 48.66 302 SER A N 1
ATOM 2426 C CA . SER A 1 302 ? 65.379 36.110 20.273 1.00 48.66 302 SER A CA 1
ATOM 2427 C C . SER A 1 302 ? 66.625 36.992 20.394 1.00 48.66 302 SER A C 1
ATOM 2429 O O . SER A 1 302 ? 67.438 37.061 19.471 1.00 48.66 302 SER A O 1
ATOM 2431 N N . THR A 1 303 ? 66.763 37.665 21.534 1.00 45.44 303 THR A N 1
ATOM 2432 C CA . THR A 1 303 ? 67.951 38.423 21.950 1.00 45.44 303 THR A CA 1
ATOM 2433 C C . THR A 1 303 ? 69.172 37.504 22.090 1.00 45.44 303 THR A C 1
ATOM 2435 O O . THR A 1 303 ? 69.034 36.448 22.710 1.00 45.44 303 THR A O 1
ATOM 2438 N N . PRO A 1 304 ? 70.358 37.874 21.572 1.00 50.22 304 PRO A N 1
ATOM 2439 C CA . PRO A 1 304 ? 71.593 37.142 21.831 1.00 50.22 304 PRO A CA 1
ATOM 2440 C C . PRO A 1 304 ? 72.172 37.514 23.201 1.00 50.22 304 PRO A C 1
ATOM 2442 O O . PRO A 1 304 ? 72.251 38.692 23.545 1.00 50.22 304 PRO A O 1
ATOM 2445 N N . GLU A 1 305 ? 72.594 36.499 23.950 1.00 45.78 305 GLU A N 1
ATOM 2446 C CA . GLU A 1 305 ? 73.426 36.631 25.145 1.00 45.78 305 GLU A CA 1
ATOM 2447 C C . GLU A 1 305 ? 74.820 37.158 24.753 1.00 45.78 305 GLU A C 1
ATOM 2449 O O . GLU A 1 305 ? 75.494 36.599 23.884 1.00 45.78 305 GLU A O 1
ATOM 2454 N N . GLU A 1 306 ? 75.241 38.251 25.389 1.00 43.78 306 GLU A N 1
ATOM 2455 C CA . GLU A 1 306 ? 76.641 38.665 25.467 1.00 43.78 306 GLU A CA 1
ATOM 2456 C C . GLU A 1 306 ? 77.361 37.745 26.463 1.00 43.78 306 GLU A C 1
ATOM 2458 O O . GLU A 1 306 ? 76.872 37.584 27.577 1.00 43.78 306 GLU A O 1
ATOM 2463 N N . ASP A 1 307 ? 78.536 37.204 26.118 1.00 37.47 307 ASP A N 1
ATOM 2464 C CA . ASP A 1 307 ? 79.731 37.657 26.836 1.00 37.47 307 ASP A CA 1
ATOM 2465 C C . ASP A 1 307 ? 81.073 37.270 26.187 1.00 37.47 307 ASP A C 1
ATOM 2467 O O . ASP A 1 307 ? 81.358 36.120 25.858 1.00 37.47 307 ASP A O 1
ATOM 2471 N N . SER A 1 308 ? 81.946 38.276 26.196 1.00 38.28 308 SER A N 1
ATOM 2472 C CA . SER A 1 308 ? 83.396 38.223 26.405 1.00 38.28 308 SER A CA 1
ATOM 2473 C C . SER A 1 308 ? 84.345 37.549 25.390 1.00 38.28 308 SER A C 1
ATOM 2475 O O . SER A 1 308 ? 84.530 36.336 25.332 1.00 38.28 308 SER A O 1
ATOM 2477 N N . SER A 1 309 ? 85.126 38.421 24.731 1.00 36.84 309 SER A N 1
ATOM 2478 C CA . SER A 1 309 ? 86.610 38.472 24.732 1.00 36.84 309 SER A CA 1
ATOM 2479 C C . SER A 1 309 ? 87.248 38.592 23.334 1.00 36.84 309 SER A C 1
ATOM 2481 O O . SER A 1 309 ? 87.273 37.643 22.561 1.00 36.84 309 SER A O 1
ATOM 2483 N N . ASN A 1 310 ? 87.819 39.760 22.999 1.00 38.62 310 ASN A N 1
ATOM 2484 C CA . ASN A 1 310 ? 89.278 39.964 23.039 1.00 38.62 310 ASN A CA 1
ATOM 2485 C C . ASN A 1 310 ? 89.735 41.350 22.529 1.00 38.62 310 ASN A C 1
ATOM 2487 O O . ASN A 1 310 ? 89.435 41.771 21.418 1.00 38.62 310 ASN A O 1
ATOM 2491 N N . TYR A 1 311 ? 90.518 42.000 23.390 1.00 37.81 311 TYR A N 1
ATOM 2492 C CA . TYR A 1 311 ? 91.621 42.947 23.185 1.00 37.81 311 TYR A CA 1
ATOM 2493 C C . TYR A 1 311 ? 92.102 43.318 21.758 1.00 37.81 311 TYR A C 1
ATOM 2495 O O . TYR A 1 311 ? 92.592 42.472 21.018 1.00 37.81 311 TYR A O 1
ATOM 2503 N N . GLY A 1 312 ? 92.240 44.636 21.528 1.00 43.03 312 GLY A N 1
ATOM 2504 C CA . GLY A 1 312 ? 93.569 45.262 21.393 1.00 43.03 312 GLY A CA 1
ATOM 2505 C C . GLY A 1 312 ? 93.987 45.837 20.030 1.00 43.03 312 GLY A C 1
ATOM 2506 O O . GLY A 1 312 ? 94.569 45.118 19.224 1.00 43.03 312 GLY A O 1
ATOM 2507 N N . LYS A 1 313 ? 93.848 47.159 19.849 1.00 36.34 313 LYS A N 1
ATOM 2508 C CA . LYS A 1 313 ? 94.933 48.150 19.640 1.00 36.34 313 LYS A CA 1
ATOM 2509 C C . LYS A 1 313 ? 94.370 49.525 19.300 1.00 36.34 313 LYS A C 1
ATOM 2511 O O . LYS A 1 313 ? 93.401 49.581 18.518 1.00 36.34 313 LYS A O 1
#

Foldseek 3Di:
DDDDDDDDDDDDDDDDPVVVVVVVVVVPDDDDPDDPDDDDPDDDPVVVVPDVPDDPPDPDPDDDDDDDDPQPQPDPDDDDDPPPDDDDGAGPVRVCVVCVQQQLKKKKAWPDDADDQVRVLVVCCVQLVDPFDWDWADQPPRIIMIDTPDSVSSCCVVVPAFDDDPQTTMDIDRDDPPDDSVPDDDFKTKWKKKFFPPPLVQLPPVNLCVVLVVQAHWRDWPVCSVVVPDVRITMTIHMDGQVAAGDQWDDDPPDITGIDIPNQDAADPPRRGGDHYVVPDPPDPPPDDPDDDDDDDDDDDDDDDDDDDDDDD

Organism: Fagus sylvatica (NCBI:txid28930)

InterPro domains:
  IPR001878 Zinc finger, CCHC-type [PF00098] (268-283)
  IPR001878 Zinc finger, CCHC-type [PS50158] (268-283)
  IPR025558 Domain of unknown function DUF4283 [PF14111] (102-183)
  IPR036875 Zinc finger, CCHC-type superfamily [SSF57756] (266-285)
  IPR040256 Uncharacterized protein At4g02000-like [PTHR31286] (86-293)

Secondary structure (DSSP, 8-state):
------------PPPPHHHHHHHHHHS--------SS-------HHHHHH----------------------------S---TTS------HHHHHHHHGGGTTEEEEEESSS---HHHHHHHHHHHH--SS-EEEEEEETTEEEEEESSHHHHHHHHSSPPPEETTEEEEEEE--TT--TTT----EEEEEEEEET--GGGG-HHHHHHHHHHHSEEEEE-HHHHT-TTTTEEEEEEEEETTSPP--EEEETTEEEE-EEES-S-B-TTT--BS--GGG-TT--PPPP--PPPPPPPPPPPPPPP-------

Sequence (313 aa):
MSDNKVSSPEQTSSPSPEEEDLIRRSIKNKKGDGSFLPPRILRSYKDSLVNPEGFWQDFTVQDPIHTEETNEVASDIEDNMDDDIPVILLSKAEKERIHAPWRSALIIKAFGKSVGFKYMDFKVRFLWKLVGDMQCIDLGSDYFLIRFKLEEDYWKVVNGEPWFINQQFLTICRWSPGFRPSEVKISTTAVWARLPELPIELYDMNMLRRIGNQLGSLLKVDARAMDNERGHFARLCVQIDLEQPLTSRVRIADMIQKIQYEGISAICFECGRVGHRIDSCPSKIAPASPASPRIPEPNPPSTPEEDSSNYGK

Radius of gyration: 36.28 Å; chains: 1; bounding box: 149×74×77 Å